Protein AF-0000000076086082 (afdb_homodimer)

Foldseek 3Di:
DWWKAALWRQKIFAAPDDWDPDWAAPPDPPPDPPDALVPFTKTKTATDPVGMHGLQVVQWDWDDDVQWIWIAGNFVGHRAWIDGPPDRMIIGRPNIDGDPVSVVVSCVPPQQDPLSRTRGDDPPPPPPPPDDPDPVVVVVVVVSVVVSVVSVVVVVVVVVVVVVVVVVVVVVVVVVVVVVVVVVVVVVVVD/DWWKAALWRQKIFAAPDDWDPDWAAPPDPPPDCPDALVPFTKTKTATDPVGMHGLQVVQWDWDDDPQWIWIAGNFVGHRAWIDGPPDRIIIGRPNIDGDPVSVVCSCVPPQQDPLSRTRGDDPPPPPPPPDDPDPVVVVVVVVSVVVSVVSVVVVVVVVVVVVVVVVVVVVVVVVVVVVVVVVVVVVVVVD

Radius of gyration: 38.85 Å; Cα contacts (8 Å, |Δi|>4): 562; chains: 2; bounding box: 37×113×72 Å

Sequence (382 aa):
MVVITCNCLNVKLSSKQNPNTAVFEFLTDSGSENTPFYPNKVLLVEVIDPGITIEQDYLVHRQPIGEWLVHSCLNCGLDVYATKPRSSRLLINQKVQYDPAVIDRLHHHPNYSDVFELVLPEKDTPFQTIPDRSSGQFESLQGEINMVQEQLTNYLIQEETEMENRIKHYEEEQRILFQQLQEKVRKDKKKMVVITCNCLNVKLSSKQNPNTAVFEFLTDSGSENTPFYPNKVLLVEVIDPGITIEQDYLVHRQPIGEWLVHSCLNCGLDVYATKPRSSRLLINQKVQYDPAVIDRLHHHPNYSDVFELVLPEKDTPFQTIPDRSSGQFESLQGEINMVQEQLTNYLIQEETEMENRIKHYEEEQRILFQQLQEKVRKDKKK

Solvent-accessible surface area (backbone atoms only — not comparable to full-atom values): 21333 Å² total; per-residue (Å²): 118,33,56,35,23,40,90,28,49,36,44,34,33,27,16,72,54,75,72,47,85,61,72,39,72,67,74,65,79,69,84,45,89,82,39,81,39,56,92,49,39,25,21,53,36,55,51,37,89,80,36,70,48,62,59,52,62,90,42,48,47,76,45,79,54,90,76,30,43,34,38,25,36,64,72,71,64,44,45,41,38,30,39,36,86,99,47,67,53,29,38,29,30,65,79,47,43,57,51,66,69,59,54,52,49,49,70,65,34,90,51,39,34,82,90,59,49,27,43,54,70,71,80,81,58,66,79,67,79,73,72,82,81,48,78,76,52,50,60,56,46,52,51,51,52,50,50,51,50,49,51,54,51,51,49,51,53,50,51,50,51,52,51,53,48,52,46,52,52,50,44,50,51,51,49,52,54,50,50,52,48,53,51,49,52,56,53,55,73,73,106,118,34,57,35,23,41,91,27,49,36,44,35,33,30,16,72,54,75,71,47,84,60,70,39,74,67,76,59,83,68,85,45,88,82,39,82,39,57,90,49,37,25,21,52,38,54,53,37,89,86,28,70,46,62,57,50,62,90,40,48,47,75,45,77,53,92,76,30,41,32,38,25,35,64,72,71,65,45,45,40,38,30,42,35,86,100,48,67,53,29,39,29,30,67,81,48,44,58,51,66,69,59,54,50,47,49,71,64,34,92,50,38,34,82,88,60,50,27,43,54,70,72,80,82,56,69,78,67,80,72,73,81,80,49,78,77,52,48,59,56,45,52,52,51,51,51,50,52,52,51,50,53,52,52,49,51,52,50,51,49,52,51,49,51,48,53,46,50,51,50,46,52,52,52,50,52,53,51,50,52,49,53,52,49,53,57,55,56,72,74,103

Secondary structure (DSSP, 8-state):
-EEEE-TTSSEEEEESSPPPS-EE----SS--TTSTTTTS-EEEEEEEEEEEEES-GGGEEEEEETTEEEEEETTT--EEEEE-TT-SEEEEETT-B--HHHHHHHHT-TTEETTTTEEPPPTTS---------HHHHHHHHHHHHHHHHHHHHHHHHHHHHHHHHHHHHHHHHHHHHHHHHHHHHHHHH-/-EEEE-TTSSEEEEESSPPPS-EE----SS--TTSTTTTS-EEEEEEEEEEEEES-GGGEEEEEETTEEEEEETTT--EEEEE-TT-SEEEEETT-B--HHHHHHHHT-TTEETTTTEEPPPTTS---------HHHHHHHHHHHHHHHHHHHHHHHHHHHHHHHHHHHHHHHHHHHHHHHHHHHHHHHH-

pLDDT: mean 86.4, std 15.47, range [38.84, 98.81]

InterPro domains:
  IPR026682 Proline-rich AKT1 substrate 1 protein [PTHR21844] (26-190)

Structure (mmCIF, N/CA/C/O backbone):
data_AF-0000000076086082-model_v1
#
loop_
_entity.id
_entity.type
_entity.pdbx_description
1 polymer 'Uncharacterized protein'
#
loop_
_atom_site.group_PDB
_atom_site.id
_atom_site.type_symbol
_atom_site.label_atom_id
_atom_site.label_alt_id
_atom_site.label_comp_id
_atom_site.label_asym_id
_atom_site.label_entity_id
_atom_site.label_seq_id
_atom_site.pdbx_PDB_ins_code
_atom_site.Cartn_x
_atom_site.Cartn_y
_atom_site.Cartn_z
_atom_site.occupancy
_atom_site.B_iso_or_equiv
_atom_site.auth_seq_id
_atom_site.auth_comp_id
_atom_site.auth_asym_id
_atom_site.auth_atom_id
_atom_site.pdbx_PDB_model_num
ATOM 1 N N . MET A 1 1 ? 5.094 -15.57 -30.016 1 82.94 1 MET A N 1
ATOM 2 C CA . MET A 1 1 ? 5.168 -16.844 -29.312 1 82.94 1 MET A CA 1
ATOM 3 C C . MET A 1 1 ? 3.822 -17.203 -28.688 1 82.94 1 MET A C 1
ATOM 5 O O . MET A 1 1 ? 3.143 -16.344 -28.125 1 82.94 1 MET A O 1
ATOM 9 N N . VAL A 1 2 ? 3.416 -18.406 -29.141 1 91.69 2 VAL A N 1
ATOM 10 C CA . VAL A 1 2 ? 2.117 -18.859 -28.656 1 91.69 2 VAL A CA 1
ATOM 11 C C . VAL A 1 2 ? 2.311 -19.984 -27.656 1 91.69 2 VAL A C 1
ATOM 13 O O . VAL A 1 2 ? 3.137 -20.875 -27.859 1 91.69 2 VAL A O 1
ATOM 16 N N . VAL A 1 3 ? 1.567 -19.875 -26.594 1 94.19 3 VAL A N 1
ATOM 17 C CA . VAL A 1 3 ? 1.607 -20.938 -25.594 1 94.19 3 VAL A CA 1
ATOM 18 C C . VAL A 1 3 ? 0.402 -21.859 -25.766 1 94.19 3 VAL A C 1
ATOM 20 O O . VAL A 1 3 ? -0.733 -21.391 -25.875 1 94.19 3 VAL A O 1
ATOM 23 N N . ILE A 1 4 ? 0.686 -23.125 -25.766 1 95.56 4 ILE A N 1
ATOM 24 C CA . ILE A 1 4 ? -0.335 -24.172 -25.844 1 95.56 4 ILE A CA 1
ATOM 25 C C . ILE A 1 4 ? -0.32 -25.016 -24.578 1 95.56 4 ILE A C 1
ATOM 27 O O . ILE A 1 4 ? 0.743 -25.438 -24.109 1 95.56 4 ILE A O 1
ATOM 31 N N . THR A 1 5 ? -1.485 -25.219 -24.062 1 97.69 5 THR A N 1
ATOM 32 C CA . THR A 1 5 ? -1.479 -25.938 -22.781 1 97.69 5 THR A CA 1
ATOM 33 C C . THR A 1 5 ? -2.637 -26.922 -22.719 1 97.69 5 THR A C 1
ATOM 35 O O . THR A 1 5 ? -3.615 -26.797 -23.453 1 97.69 5 THR A O 1
ATOM 38 N N . CYS A 1 6 ? -2.434 -27.938 -21.844 1 97.69 6 CYS A N 1
ATOM 39 C CA . CYS A 1 6 ? -3.566 -28.812 -21.547 1 97.69 6 CYS A CA 1
ATOM 40 C C . CYS A 1 6 ? -4.625 -28.062 -20.734 1 97.69 6 CYS A C 1
ATOM 42 O O . CYS A 1 6 ? -4.5 -26.875 -20.484 1 97.69 6 CYS A O 1
ATOM 44 N N . ASN A 1 7 ? -5.656 -28.703 -20.297 1 97.12 7 ASN A N 1
ATOM 45 C CA . ASN A 1 7 ? -6.82 -28.047 -19.719 1 97.12 7 ASN A CA 1
ATOM 46 C C . ASN A 1 7 ? -6.57 -27.656 -18.266 1 97.12 7 ASN A C 1
ATOM 48 O O . ASN A 1 7 ? -7.414 -27.016 -17.641 1 97.12 7 ASN A O 1
ATOM 52 N N . CYS A 1 8 ? -5.406 -27.984 -17.703 1 97.75 8 CYS A N 1
ATOM 53 C CA . CYS A 1 8 ? -5.156 -27.703 -16.297 1 97.75 8 CYS A CA 1
ATOM 54 C C . CYS A 1 8 ? -3.838 -26.969 -16.109 1 97.75 8 CYS A C 1
ATOM 56 O O . CYS A 1 8 ? -3.393 -26.75 -14.984 1 97.75 8 CYS A O 1
ATOM 58 N N . LEU A 1 9 ? -3.145 -26.703 -17.188 1 98.19 9 LEU A N 1
ATOM 59 C CA . LEU A 1 9 ? -1.916 -25.922 -17.203 1 98.19 9 LEU A CA 1
ATOM 60 C C . LEU A 1 9 ? -0.719 -26.781 -16.797 1 98.19 9 LEU A C 1
ATOM 62 O O . LEU A 1 9 ? 0.371 -26.25 -16.562 1 98.19 9 LEU A O 1
ATOM 66 N N . ASN A 1 10 ? -0.83 -28.094 -16.672 1 97.69 10 ASN A N 1
ATOM 67 C CA . ASN A 1 10 ? 0.286 -28.969 -16.312 1 97.69 10 ASN A CA 1
ATOM 68 C C . ASN A 1 10 ? 1.313 -29.062 -17.438 1 97.69 10 ASN A C 1
ATOM 70 O O . ASN A 1 10 ? 2.518 -28.969 -17.188 1 97.69 10 ASN A O 1
ATOM 74 N N . VAL A 1 11 ? 0.845 -29.266 -18.625 1 97.75 11 VAL A N 1
ATOM 75 C CA . VAL A 1 11 ? 1.707 -29.406 -19.781 1 97.75 11 VAL A CA 1
ATOM 76 C C . VAL A 1 11 ? 1.572 -28.172 -20.688 1 97.75 11 VAL A C 1
ATOM 78 O O . VAL A 1 11 ? 0.47 -27.844 -21.125 1 97.75 11 VAL A O 1
ATOM 81 N N . LYS A 1 12 ? 2.656 -27.531 -21.016 1 96.94 12 LYS A N 1
ATOM 82 C CA . LYS A 1 12 ? 2.678 -26.312 -21.844 1 96.94 12 LYS A CA 1
ATOM 83 C C . LYS A 1 12 ? 3.684 -26.453 -22.984 1 96.94 12 LYS A C 1
ATOM 85 O O . LYS A 1 12 ? 4.789 -26.953 -22.781 1 96.94 12 LYS A O 1
ATOM 90 N N . LEU A 1 13 ? 3.311 -26.031 -24.094 1 94.94 13 LEU A N 1
ATOM 91 C CA . LEU A 1 13 ? 4.176 -26.016 -25.266 1 94.94 13 LEU A CA 1
ATOM 92 C C . LEU A 1 13 ? 4.316 -24.594 -25.812 1 94.94 13 LEU A C 1
ATOM 94 O O . LEU A 1 13 ? 3.352 -23.828 -25.812 1 94.94 13 LEU A O 1
ATOM 98 N N . SER A 1 14 ? 5.434 -24.328 -26.266 1 93.38 14 SER A N 1
ATOM 99 C CA . SER A 1 14 ? 5.691 -23.031 -26.891 1 93.38 14 SER A CA 1
ATOM 100 C C . SER A 1 14 ? 5.844 -23.188 -28.406 1 93.38 14 SER A C 1
ATOM 102 O O . SER A 1 14 ? 6.648 -23.984 -28.875 1 93.38 14 SER A O 1
ATOM 104 N N . SER A 1 15 ? 5.047 -22.422 -29.094 1 91.06 15 SER A N 1
ATOM 105 C CA . SER A 1 15 ? 5.074 -22.484 -30.562 1 91.06 15 SER A CA 1
ATOM 106 C C . SER A 1 15 ? 5.195 -21.094 -31.156 1 91.06 15 SER A C 1
ATOM 108 O O . SER A 1 15 ? 4.773 -20.109 -30.547 1 91.06 15 SER A O 1
ATOM 110 N N . LYS A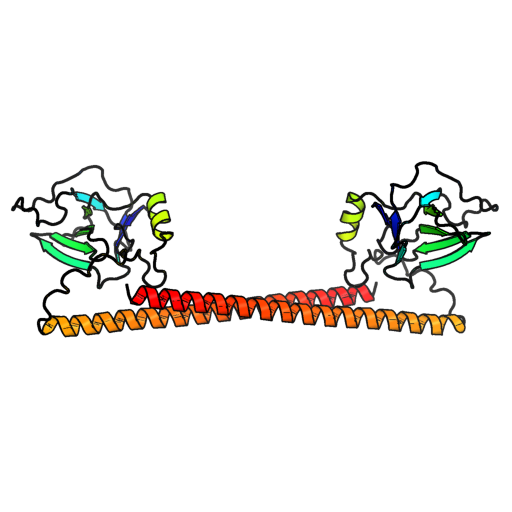 1 16 ? 5.801 -21.094 -32.375 1 84.94 16 LYS A N 1
ATOM 111 C CA . LYS A 1 16 ? 5.945 -19.812 -33.062 1 84.94 16 LYS A CA 1
ATOM 112 C C . LYS A 1 16 ? 4.598 -19.297 -33.531 1 84.94 16 LYS A C 1
ATOM 114 O O . LYS A 1 16 ? 4.363 -18.094 -33.594 1 84.94 16 LYS A O 1
ATOM 119 N N . GLN A 1 17 ? 3.754 -20.297 -33.875 1 84.88 17 GLN A N 1
ATOM 120 C CA . GLN A 1 17 ? 2.457 -19.922 -34.438 1 84.88 17 GLN A CA 1
ATOM 121 C C . GLN A 1 17 ? 1.334 -20.75 -33.812 1 84.88 17 GLN A C 1
ATOM 123 O O . GLN A 1 17 ? 1.59 -21.766 -33.156 1 84.88 17 GLN A O 1
ATOM 128 N N . ASN A 1 18 ? 0.127 -20.203 -34.031 1 85.31 18 ASN A N 1
ATOM 129 C CA . ASN A 1 18 ? -1.042 -20.969 -33.625 1 85.31 18 ASN A CA 1
ATOM 130 C C . ASN A 1 18 ? -1.1 -22.328 -34.344 1 85.31 18 ASN A C 1
ATOM 132 O O . ASN A 1 18 ? -0.589 -22.469 -35.438 1 85.31 18 ASN A O 1
ATOM 136 N N . PRO A 1 19 ? -1.624 -23.312 -33.531 1 81.44 19 PRO A N 1
ATOM 137 C CA . PRO A 1 19 ? -1.756 -24.625 -34.188 1 81.44 19 PRO A CA 1
ATOM 138 C C . PRO A 1 19 ? -2.471 -24.531 -35.531 1 81.44 19 PRO A C 1
ATOM 140 O O . PRO A 1 19 ? -3.365 -23.703 -35.719 1 81.44 19 PRO A O 1
ATOM 143 N N . ASN A 1 20 ? -1.833 -25.391 -36.406 1 72.5 20 ASN A N 1
ATOM 144 C CA . ASN A 1 20 ? -2.395 -25.438 -37.75 1 72.5 20 ASN A CA 1
ATOM 145 C C . ASN A 1 20 ? -3.826 -25.969 -37.75 1 72.5 20 ASN A C 1
ATOM 147 O O . ASN A 1 20 ? -4.207 -26.719 -36.844 1 72.5 20 ASN A O 1
ATOM 151 N N . THR A 1 21 ? -4.582 -25.453 -38.656 1 70.44 21 THR A N 1
ATOM 152 C CA . THR A 1 21 ? -5.977 -25.875 -38.781 1 70.44 21 THR A CA 1
ATOM 153 C C . THR A 1 21 ? -6.078 -27.234 -39.438 1 70.44 21 THR A C 1
ATOM 155 O O . THR A 1 21 ? -7.148 -27.844 -39.469 1 70.44 21 THR A O 1
ATOM 158 N N . ALA A 1 22 ? -4.891 -27.734 -39.906 1 72.75 22 ALA A N 1
ATOM 159 C CA . ALA A 1 22 ? -4.988 -29.047 -40.562 1 72.75 22 ALA A CA 1
ATOM 160 C C . ALA A 1 22 ? -5.121 -30.156 -39.531 1 72.75 22 ALA A C 1
ATOM 162 O O . ALA A 1 22 ? -4.211 -30.391 -38.75 1 72.75 22 ALA A O 1
ATOM 163 N N . VAL A 1 23 ? -6.336 -30.766 -39.5 1 74.25 23 VAL A N 1
ATOM 164 C CA . VAL A 1 23 ? -6.688 -31.797 -38.531 1 74.25 23 VAL A CA 1
ATOM 165 C C . VAL A 1 23 ? -6.43 -33.188 -39.125 1 74.25 23 VAL A C 1
ATOM 167 O O . VAL A 1 23 ? -6.758 -33.438 -40.281 1 74.25 23 VAL A O 1
ATOM 170 N N . PHE A 1 24 ? -5.633 -34 -38.375 1 79 24 PHE A N 1
ATOM 171 C CA . PHE A 1 24 ? -5.371 -35.344 -38.812 1 79 24 PHE A CA 1
ATOM 172 C C . PHE A 1 24 ? -5.848 -36.344 -37.781 1 79 24 PHE A C 1
ATOM 174 O O . PHE A 1 24 ? -5.996 -36.031 -36.594 1 79 24 PHE A O 1
ATOM 181 N N . GLU A 1 25 ? -6.301 -37.5 -38.312 1 76.81 25 GLU A N 1
ATOM 182 C CA . GLU A 1 25 ? -6.617 -38.594 -37.375 1 76.81 25 GLU A CA 1
ATOM 183 C C . GLU A 1 25 ? -5.352 -39.312 -36.938 1 76.81 25 GLU A C 1
ATOM 185 O O . GLU A 1 25 ? -4.449 -39.562 -37.719 1 76.81 25 GLU A O 1
ATOM 190 N N . PHE A 1 26 ? -5.207 -39.312 -35.719 1 78.25 26 PHE A N 1
ATOM 191 C CA . PHE A 1 26 ? -4.07 -40.062 -35.188 1 78.25 26 PHE A CA 1
ATOM 192 C C . PHE A 1 26 ? -4.176 -41.531 -35.5 1 78.25 26 PHE A C 1
ATOM 194 O O . PHE A 1 26 ? -5.246 -42.125 -35.375 1 78.25 26 PHE A O 1
ATOM 201 N N . LEU A 1 27 ? -3.713 -42.031 -36.656 1 63.09 27 LEU A N 1
ATOM 202 C CA . LEU A 1 27 ? -3.863 -43.25 -37.406 1 63.09 27 LEU A CA 1
ATOM 203 C C . LEU A 1 27 ? -3.723 -44.469 -36.5 1 63.09 27 LEU A C 1
ATOM 205 O O . LEU A 1 27 ? -3.191 -45.5 -36.906 1 63.09 27 LEU A O 1
ATOM 209 N N . THR A 1 28 ? -4.02 -44.5 -35.188 1 58.03 28 THR A N 1
ATOM 210 C CA . THR A 1 28 ? -3.719 -45.875 -34.781 1 58.03 28 THR A CA 1
ATOM 211 C C . THR A 1 28 ? -4.742 -46.844 -35.375 1 58.03 28 THR A C 1
ATOM 213 O O . THR A 1 28 ? -5.871 -46.438 -35.688 1 58.03 28 THR A O 1
ATOM 216 N N . ASP A 1 29 ? -4.254 -47.781 -36.062 1 51.84 29 ASP A N 1
ATOM 217 C CA . ASP A 1 29 ? -5.027 -48.844 -36.688 1 51.84 29 ASP A CA 1
ATOM 218 C C . ASP A 1 29 ? -6.348 -49.062 -35.969 1 51.84 29 ASP A C 1
ATOM 220 O O . ASP A 1 29 ? -7.316 -49.531 -36.562 1 51.84 29 ASP A O 1
ATOM 224 N N . SER A 1 30 ? -6.281 -49.5 -34.656 1 49.69 30 SER A N 1
ATOM 225 C CA . SER A 1 30 ? -7.422 -50.219 -34.125 1 49.69 30 SER A CA 1
ATOM 226 C C . SER A 1 30 ? -8.547 -49.281 -33.719 1 49.69 30 SER A C 1
ATOM 228 O O . SER A 1 30 ? -8.383 -48.469 -32.781 1 49.69 30 SER A O 1
ATOM 230 N N . GLY A 1 31 ? -9.016 -48.438 -34.562 1 52.28 31 GLY A N 1
ATOM 231 C CA . GLY A 1 31 ? -10.289 -47.781 -34.375 1 52.28 31 GLY A CA 1
ATOM 232 C C . GLY A 1 31 ? -10.852 -47.938 -32.969 1 52.28 31 GLY A C 1
ATOM 233 O O . GLY A 1 31 ? -12.062 -47.812 -32.75 1 52.28 31 GLY A O 1
ATOM 234 N N . SER A 1 32 ? -10.023 -48.344 -32.031 1 58.97 32 SER A N 1
ATOM 235 C CA . SER A 1 32 ? -10.609 -48.719 -30.734 1 58.97 32 SER A CA 1
ATOM 236 C C . SER A 1 32 ? -10.711 -47.531 -29.797 1 58.97 32 SER A C 1
ATOM 238 O O . SER A 1 32 ? -9.867 -46.625 -29.844 1 58.97 32 SER A O 1
ATOM 240 N N . GLU A 1 33 ? -11.828 -47.281 -29.25 1 63.31 33 GLU A N 1
ATOM 241 C CA . GLU A 1 33 ? -12.195 -46.312 -28.234 1 63.31 33 GLU A CA 1
ATOM 242 C C . GLU A 1 33 ? -11.078 -46.125 -27.219 1 63.31 33 GLU A C 1
ATOM 244 O O . GLU A 1 33 ? -10.984 -45.062 -26.578 1 63.31 33 GLU A O 1
ATOM 249 N N . ASN A 1 34 ? -10.055 -46.938 -27.281 1 67.5 34 ASN A N 1
ATOM 250 C CA . ASN A 1 34 ? -9 -46.875 -26.281 1 67.5 34 ASN A CA 1
ATOM 251 C C . ASN A 1 34 ? -7.715 -46.281 -26.859 1 67.5 34 ASN A C 1
ATOM 253 O O . ASN A 1 34 ? -6.668 -46.312 -26.203 1 67.5 34 ASN A O 1
ATOM 257 N N . THR A 1 35 ? -7.809 -45.656 -27.953 1 77.62 35 THR A N 1
ATOM 258 C CA . THR A 1 35 ? -6.641 -45.094 -28.625 1 77.62 35 THR A CA 1
ATOM 259 C C . THR A 1 35 ? -6.406 -43.656 -28.172 1 77.62 35 THR A C 1
ATOM 261 O O . THR A 1 35 ? -7.355 -42.906 -28 1 77.62 35 THR A O 1
ATOM 264 N N . PRO A 1 36 ? -5.199 -43.344 -28.016 1 85.75 36 PRO A N 1
ATOM 265 C CA . PRO A 1 36 ? -4.91 -41.969 -27.641 1 85.75 36 PRO A CA 1
ATOM 266 C C . PRO A 1 36 ? -5.453 -40.938 -28.641 1 85.75 36 PRO A C 1
ATOM 268 O O . PRO A 1 36 ? -5.504 -41.219 -29.844 1 85.75 36 PRO A O 1
ATOM 271 N N . PHE A 1 37 ? -5.891 -39.75 -28.156 1 88.69 37 PHE A N 1
ATOM 272 C CA . PHE A 1 37 ? -6.422 -38.625 -28.906 1 88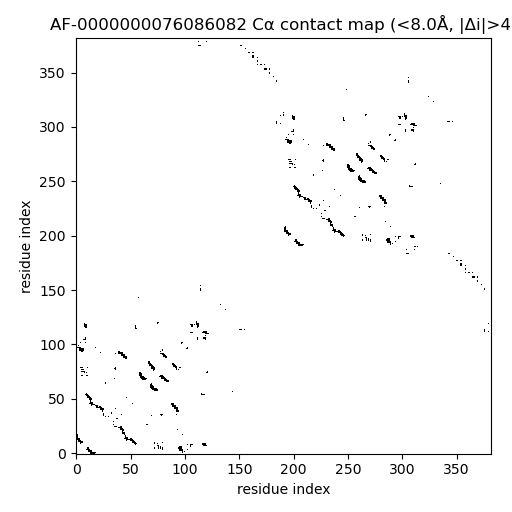.69 37 PHE A CA 1
ATOM 273 C C . PHE A 1 37 ? -7.836 -38.906 -29.391 1 88.69 37 PHE A C 1
ATOM 275 O O . PHE A 1 37 ? -8.508 -38 -29.922 1 88.69 37 PHE A O 1
ATOM 282 N N . TYR A 1 38 ? -8.188 -40.219 -29.219 1 82.5 38 TYR A N 1
ATOM 283 C CA . TYR A 1 38 ? -9.547 -40.562 -29.625 1 82.5 38 TYR A CA 1
ATOM 284 C C . TYR A 1 38 ? -10.57 -39.906 -28.703 1 82.5 38 TYR A C 1
ATOM 286 O O . TYR A 1 38 ? -10.391 -39.875 -27.484 1 82.5 38 TYR A O 1
ATOM 294 N N . PRO A 1 39 ? -11.547 -39.469 -29.125 1 78.94 39 PRO A N 1
ATOM 295 C CA . PRO A 1 39 ? -12.008 -39.312 -30.516 1 78.94 39 PRO A CA 1
ATOM 296 C C . PRO A 1 39 ? -11.5 -38.031 -31.156 1 78.94 39 PRO A C 1
ATOM 298 O O . PRO A 1 39 ? -11.922 -37.688 -32.281 1 78.94 39 PRO A O 1
ATOM 301 N N . ASN A 1 40 ? -10.688 -37.406 -30.438 1 76.81 40 ASN A N 1
ATOM 302 C CA . ASN A 1 40 ? -10.211 -36.125 -30.953 1 76.81 40 ASN A CA 1
ATOM 303 C C . ASN A 1 40 ? -9.219 -36.312 -32.094 1 76.81 40 ASN A C 1
ATOM 305 O O . ASN A 1 40 ? -8.773 -37.438 -32.375 1 76.81 40 ASN A O 1
ATOM 309 N N . LYS A 1 41 ? -9.102 -35.156 -32.719 1 83.31 41 LYS A N 1
ATOM 310 C CA . LYS A 1 41 ? -8.125 -35.125 -33.812 1 83.31 41 LYS A CA 1
ATOM 311 C C . LYS A 1 41 ? -6.82 -34.469 -33.375 1 83.31 41 LYS A C 1
ATOM 313 O O . LYS A 1 41 ? -6.703 -34.031 -32.219 1 83.31 41 LYS A O 1
ATOM 318 N N . VAL A 1 42 ? -5.879 -34.656 -34.219 1 90.75 42 VAL A N 1
ATOM 319 C CA . VAL A 1 42 ? -4.57 -34.125 -33.875 1 90.75 42 VAL A CA 1
ATOM 320 C C . VAL A 1 42 ? -4.18 -33.031 -34.875 1 90.75 42 VAL A C 1
ATOM 322 O O . VAL A 1 42 ? -4.668 -33.031 -36 1 90.75 42 VAL A O 1
ATOM 325 N N . LEU A 1 43 ? -3.436 -32.156 -34.375 1 90.19 43 LEU A N 1
ATOM 326 C CA . LEU A 1 43 ? -2.863 -31.078 -35.156 1 90.19 43 LEU A CA 1
ATOM 327 C C . LEU A 1 43 ? -1.339 -31.109 -35.125 1 90.19 43 LEU A C 1
ATOM 329 O O . LEU A 1 43 ? -0.753 -31.641 -34.188 1 90.19 43 LEU A O 1
ATOM 333 N N . LEU A 1 44 ? -0.802 -30.625 -36.219 1 87.44 44 LEU A N 1
ATOM 334 C CA . LEU A 1 44 ? 0.653 -30.547 -36.25 1 87.44 44 LEU A CA 1
ATOM 335 C C . LEU A 1 44 ? 1.143 -29.188 -35.781 1 87.44 44 LEU A C 1
ATOM 337 O O . LEU A 1 44 ? 0.604 -28.156 -36.188 1 87.44 44 LEU A O 1
ATOM 341 N N . VAL A 1 45 ? 2.129 -29.234 -34.906 1 89.12 45 VAL A N 1
ATOM 342 C CA . VAL A 1 45 ? 2.662 -27.969 -34.406 1 89.12 45 VAL A CA 1
ATOM 343 C C . VAL A 1 45 ? 4.184 -28.047 -34.312 1 89.12 45 VAL A C 1
ATOM 345 O O . VAL A 1 45 ? 4.742 -29.109 -34.031 1 89.12 45 VAL A O 1
ATOM 348 N N . GLU A 1 46 ? 4.773 -26.922 -34.625 1 87 46 GLU A N 1
ATOM 349 C CA . GLU A 1 46 ? 6.215 -26.812 -34.438 1 87 46 GLU A CA 1
ATOM 350 C C . GLU A 1 46 ? 6.547 -26.094 -33.156 1 87 46 GLU A C 1
ATOM 352 O O . GLU A 1 46 ? 6.043 -24.984 -32.906 1 87 46 GLU A O 1
ATOM 357 N N . VAL A 1 47 ? 7.406 -26.781 -32.312 1 86.06 47 VAL A N 1
ATOM 358 C CA . VAL A 1 47 ? 7.715 -26.203 -31.016 1 86.06 47 VAL A CA 1
ATOM 359 C C . VAL A 1 47 ? 9.039 -25.438 -31.094 1 86.06 47 VAL A C 1
ATOM 361 O O . VAL A 1 47 ? 9.898 -25.766 -31.906 1 86.06 47 VAL A O 1
ATOM 364 N N . ILE A 1 48 ? 9.094 -24.391 -30.375 1 82.25 48 ILE A N 1
ATOM 365 C CA . ILE A 1 48 ? 10.312 -23.609 -30.281 1 82.25 48 ILE A CA 1
ATOM 366 C C . ILE A 1 48 ? 10.859 -23.672 -28.859 1 82.25 48 ILE A C 1
ATOM 368 O O . ILE A 1 48 ? 10.125 -23.984 -27.906 1 82.25 48 ILE A O 1
ATOM 372 N N . ASP A 1 49 ? 12.164 -23.438 -28.547 1 72.75 49 ASP A N 1
ATOM 373 C CA . ASP A 1 49 ? 12.789 -23.406 -27.234 1 72.75 49 ASP A CA 1
ATOM 374 C C . ASP A 1 49 ? 12.164 -22.312 -26.359 1 72.75 49 ASP A C 1
ATOM 376 O O . ASP A 1 49 ? 11.977 -21.188 -26.812 1 72.75 49 ASP A O 1
ATOM 380 N N . PRO A 1 50 ? 11.977 -22.578 -24.984 1 65.44 50 PRO A N 1
ATOM 381 C CA . PRO A 1 50 ? 11.953 -23.922 -24.375 1 65.44 50 PRO A CA 1
ATOM 382 C C . PRO A 1 50 ? 10.727 -24.734 -24.797 1 65.44 50 PRO A C 1
ATOM 384 O O . PRO A 1 50 ? 9.609 -24.203 -24.828 1 65.44 50 PRO A O 1
ATOM 387 N N . GLY A 1 51 ? 10.719 -25.688 -25.516 1 85.44 51 GLY A N 1
ATOM 388 C CA . GLY A 1 51 ? 9.766 -26.469 -26.281 1 85.44 51 GLY A CA 1
ATOM 389 C C . GLY A 1 51 ? 8.594 -26.953 -25.453 1 85.44 51 GLY A C 1
ATOM 390 O O . GLY A 1 51 ? 7.441 -26.641 -25.781 1 85.44 51 GLY A O 1
ATOM 391 N N . ILE A 1 52 ? 8.812 -27.594 -24.391 1 92.94 52 ILE A N 1
ATOM 392 C CA . ILE A 1 52 ? 7.777 -28.25 -23.594 1 92.94 52 ILE A CA 1
ATOM 393 C C . ILE A 1 52 ? 8.055 -28.016 -22.109 1 92.94 52 ILE A C 1
ATOM 395 O O . ILE A 1 52 ? 9.172 -28.234 -21.641 1 92.94 52 ILE A O 1
ATOM 399 N N . THR A 1 53 ? 7.117 -27.406 -21.391 1 95.5 53 THR A N 1
ATOM 400 C CA . THR A 1 53 ? 7.199 -27.25 -19.953 1 95.5 53 THR A CA 1
ATOM 401 C C . THR A 1 53 ? 6.133 -28.078 -19.25 1 95.5 53 THR A C 1
ATOM 403 O O . THR A 1 53 ? 4.949 -28 -19.594 1 95.5 53 THR A O 1
ATOM 406 N N . ILE A 1 54 ? 6.609 -28.906 -18.312 1 96.44 54 ILE A N 1
ATOM 407 C CA . ILE A 1 54 ? 5.711 -29.719 -17.5 1 96.44 54 ILE A CA 1
ATOM 408 C C . ILE A 1 54 ? 5.789 -29.297 -16.047 1 96.44 54 ILE A C 1
ATOM 410 O O . ILE A 1 54 ? 6.852 -29.391 -15.422 1 96.44 54 ILE A O 1
ATOM 414 N N . GLU A 1 55 ? 4.699 -28.844 -15.445 1 96.31 55 GLU A N 1
ATOM 415 C CA . GLU A 1 55 ? 4.691 -28.359 -14.07 1 96.31 55 GLU A CA 1
ATOM 416 C C . GLU A 1 55 ? 4.844 -29.516 -13.078 1 96.31 55 GLU A C 1
ATOM 418 O O . GLU A 1 55 ? 5.645 -29.438 -12.148 1 96.31 55 GLU A O 1
ATOM 423 N N . GLN A 1 56 ? 4.09 -30.594 -13.273 1 94.19 56 GLN A N 1
ATOM 424 C CA . GLN A 1 56 ? 4.16 -31.797 -12.461 1 94.19 56 GLN A CA 1
ATOM 425 C C . GLN A 1 56 ? 4.387 -33.031 -13.336 1 94.19 56 GLN A C 1
ATOM 427 O O . GLN A 1 56 ? 3.428 -33.656 -13.789 1 94.19 56 GLN A O 1
ATOM 432 N N . ASP A 1 57 ? 5.586 -33.438 -13.406 1 93.5 57 ASP A N 1
ATOM 433 C CA . ASP A 1 57 ? 5.984 -34.469 -14.344 1 93.5 57 ASP A CA 1
ATOM 434 C C . ASP A 1 57 ? 5.398 -35.844 -13.938 1 93.5 57 ASP A C 1
ATOM 436 O O . ASP A 1 57 ? 5.098 -36.656 -14.797 1 93.5 57 ASP A O 1
ATOM 440 N N . TYR A 1 58 ? 5.258 -36.031 -12.68 1 90.38 58 TYR A N 1
ATOM 441 C CA . TYR A 1 58 ? 4.746 -37.312 -12.211 1 90.38 58 TYR A CA 1
ATOM 442 C C . TYR A 1 58 ? 3.281 -37.469 -12.594 1 90.38 58 TYR A C 1
ATOM 444 O O . TYR A 1 58 ? 2.738 -38.594 -12.508 1 90.38 58 TYR A O 1
ATOM 452 N N . LEU A 1 59 ? 2.637 -36.406 -13.109 1 93 59 LEU A N 1
ATOM 453 C CA . LEU A 1 59 ? 1.253 -36.5 -13.57 1 93 59 LEU A CA 1
ATOM 454 C C . LEU A 1 59 ? 1.19 -36.625 -15.086 1 93 59 LEU A C 1
ATOM 456 O O . LEU A 1 59 ? 0.162 -36.312 -15.695 1 93 59 LEU A O 1
ATOM 460 N N . VAL A 1 60 ? 2.242 -37 -15.672 1 95.5 60 VAL A N 1
ATOM 461 C CA . VAL A 1 60 ? 2.266 -37.219 -17.125 1 95.5 60 VAL A CA 1
ATOM 462 C C . VAL A 1 60 ? 2.525 -38.688 -17.438 1 95.5 60 VAL A C 1
ATOM 464 O O . VAL A 1 60 ? 3.49 -39.25 -16.938 1 95.5 60 VAL A O 1
ATOM 467 N N . HIS A 1 61 ? 1.638 -39.281 -18.125 1 94.88 61 HIS A N 1
ATOM 468 C CA . HIS A 1 61 ? 1.811 -40.656 -18.609 1 94.88 61 HIS A CA 1
ATOM 469 C C . HIS A 1 61 ? 2.383 -40.688 -20.016 1 94.88 61 HIS A C 1
ATOM 471 O O . HIS A 1 61 ? 1.875 -39.969 -20.906 1 94.88 61 HIS A O 1
ATOM 477 N N . ARG A 1 62 ? 3.414 -41.344 -20.156 1 95 62 ARG A N 1
ATOM 478 C CA . ARG A 1 62 ? 4.078 -41.469 -21.453 1 95 62 ARG A CA 1
ATOM 479 C C . ARG A 1 62 ? 3.91 -42.875 -22.016 1 95 62 ARG A C 1
ATOM 481 O O . ARG A 1 62 ? 4.301 -43.844 -21.375 1 95 62 ARG A O 1
ATOM 488 N N . GLN A 1 63 ? 3.307 -42.969 -23.156 1 92.25 63 GLN A N 1
ATOM 489 C CA . GLN A 1 63 ? 3.01 -44.25 -23.75 1 92.25 63 GLN A CA 1
ATOM 490 C C . GLN A 1 63 ? 3.461 -44.312 -25.219 1 92.25 63 GLN A C 1
ATOM 492 O O . GLN A 1 63 ? 3.068 -43.469 -26.016 1 92.25 63 GLN A O 1
ATOM 497 N N . PRO A 1 64 ? 4.219 -45.281 -25.578 1 91.81 64 PRO A N 1
ATOM 498 C CA . PRO A 1 64 ? 4.574 -45.438 -26.984 1 91.81 64 PRO A CA 1
ATOM 499 C C . PRO A 1 64 ? 3.449 -46.062 -27.812 1 91.81 64 PRO A C 1
ATOM 501 O O . PRO A 1 64 ? 2.838 -47.031 -27.375 1 91.81 64 PRO A O 1
ATOM 504 N N . ILE A 1 65 ? 3.107 -45.438 -28.812 1 87.81 65 ILE A N 1
ATOM 505 C CA . ILE A 1 65 ? 2.129 -45.938 -29.781 1 87.81 65 ILE A CA 1
ATOM 506 C C . ILE A 1 65 ? 2.703 -45.844 -31.188 1 87.81 65 ILE A C 1
ATOM 508 O O . ILE A 1 65 ? 2.779 -44.75 -31.766 1 87.81 65 ILE A O 1
ATOM 512 N N . GLY A 1 66 ? 3.059 -47.062 -31.766 1 86.12 66 GLY A N 1
ATOM 513 C CA . GLY A 1 66 ? 3.754 -47.031 -33.031 1 86.12 66 GLY A CA 1
ATOM 514 C C . GLY A 1 66 ? 5.074 -46.281 -32.969 1 86.12 66 GLY A C 1
ATOM 515 O O . GLY A 1 66 ? 5.945 -46.625 -32.156 1 86.12 66 GLY A O 1
ATOM 516 N N . GLU A 1 67 ? 5.176 -45.281 -33.812 1 87.19 67 GLU A N 1
ATOM 517 C CA . GLU A 1 67 ? 6.414 -44.5 -33.844 1 87.19 67 GLU A CA 1
ATOM 518 C C . GLU A 1 67 ? 6.328 -43.281 -32.938 1 87.19 67 GLU A C 1
ATOM 520 O O . GLU A 1 67 ? 7.273 -42.5 -32.875 1 87.19 67 GLU A O 1
ATOM 525 N N . TRP A 1 68 ? 5.176 -43.125 -32.375 1 90.12 68 TRP A N 1
ATOM 526 C CA . TRP A 1 68 ? 4.949 -41.906 -31.562 1 90.12 68 TRP A CA 1
ATOM 527 C C . TRP A 1 68 ? 5.027 -42.219 -30.078 1 90.12 68 TRP A C 1
ATOM 529 O O . TRP A 1 68 ? 4.676 -43.312 -29.641 1 90.12 68 TRP A O 1
ATOM 539 N N . LEU A 1 69 ? 5.594 -41.25 -29.375 1 93.25 69 LEU A N 1
ATOM 540 C CA . LEU A 1 69 ? 5.465 -41.25 -27.922 1 93.25 69 LEU A CA 1
ATOM 541 C C . LEU A 1 69 ? 4.375 -40.281 -27.484 1 93.25 69 LEU A C 1
ATOM 543 O O . LEU A 1 69 ? 4.516 -39.062 -27.641 1 93.25 69 LEU A O 1
ATOM 547 N N . VAL A 1 70 ? 3.35 -40.812 -26.891 1 94.5 70 VAL A N 1
ATOM 548 C CA . VAL A 1 70 ? 2.195 -40.031 -26.516 1 94.5 70 VAL A CA 1
ATOM 549 C C . VAL A 1 70 ? 2.322 -39.562 -25.062 1 94.5 70 VAL A C 1
ATOM 551 O O . VAL A 1 70 ? 2.645 -40.375 -24.188 1 94.5 70 VAL A O 1
ATOM 554 N N . HIS A 1 71 ? 2.143 -38.281 -24.828 1 96 71 HIS A N 1
ATOM 555 C CA . HIS A 1 71 ? 2.158 -37.719 -23.484 1 96 71 HIS A CA 1
ATOM 556 C C . HIS A 1 71 ? 0.754 -37.312 -23.047 1 96 71 HIS A C 1
ATOM 558 O O . HIS A 1 71 ? 0.13 -36.438 -23.672 1 96 71 HIS A O 1
ATOM 564 N N . SER A 1 72 ? 0.279 -37.969 -21.984 1 96 72 SER A N 1
ATOM 565 C CA . SER A 1 72 ? -1.064 -37.719 -21.469 1 96 72 SER A CA 1
ATOM 566 C C . SER A 1 72 ? -1.019 -37.094 -20.062 1 96 72 SER A C 1
ATOM 568 O O . SER A 1 72 ? -0.282 -37.594 -19.203 1 96 72 SER A O 1
ATOM 570 N N . CYS A 1 73 ? -1.695 -36 -19.906 1 96.19 73 CYS A N 1
ATOM 571 C CA . CYS A 1 73 ? -1.823 -35.438 -18.578 1 96.19 73 CYS A CA 1
ATOM 572 C C . CYS A 1 73 ? -2.805 -36.219 -17.719 1 96.19 73 CYS A C 1
ATOM 574 O O . CYS A 1 73 ? -3.992 -36.281 -18.047 1 96.19 73 CYS A O 1
ATOM 576 N N . LEU A 1 74 ? -2.395 -36.688 -16.656 1 93.94 74 LEU A N 1
ATOM 577 C CA . LEU A 1 74 ? -3.232 -37.531 -15.797 1 93.94 74 LEU A CA 1
ATOM 578 C C . LEU A 1 74 ? -4.156 -36.656 -14.945 1 93.94 74 LEU A C 1
ATOM 580 O O . LEU A 1 74 ? -5.172 -37.156 -14.438 1 93.94 74 LEU A O 1
ATOM 584 N N . ASN A 1 75 ? -3.777 -35.438 -14.82 1 93.88 75 ASN A N 1
ATOM 585 C CA . ASN A 1 75 ? -4.586 -34.531 -14.008 1 93.88 75 ASN A CA 1
ATOM 586 C C . ASN A 1 75 ? -5.879 -34.125 -14.727 1 93.88 75 ASN A C 1
ATOM 588 O O . ASN A 1 75 ? -6.961 -34.219 -14.148 1 93.88 75 ASN A O 1
ATOM 592 N N . CYS A 1 76 ? -5.809 -33.688 -15.961 1 95.06 76 CYS A N 1
ATOM 593 C CA . CYS A 1 76 ? -7.02 -33.25 -16.656 1 95.06 76 CYS A CA 1
ATOM 594 C C . CYS A 1 76 ? -7.516 -34.344 -17.609 1 95.06 76 CYS A C 1
ATOM 596 O O . CYS A 1 76 ? -8.609 -34.219 -18.156 1 95.06 76 CYS A O 1
ATOM 598 N N . GLY A 1 77 ? -6.73 -35.375 -17.844 1 92.81 77 GLY A N 1
ATOM 599 C CA . GLY A 1 77 ? -7.148 -36.531 -18.641 1 92.81 77 GLY A CA 1
ATOM 600 C C . GLY A 1 77 ? -6.918 -36.344 -20.125 1 92.81 77 GLY A C 1
ATOM 601 O O . GLY A 1 77 ? -7.266 -37.188 -20.938 1 92.81 77 GLY A O 1
ATOM 602 N N . LEU A 1 78 ? -6.309 -35.312 -20.5 1 95.31 78 LEU A N 1
ATOM 603 C CA . LEU A 1 78 ? -6.145 -35 -21.922 1 95.31 78 LEU A CA 1
ATOM 604 C C . LEU A 1 78 ? -4.883 -35.656 -22.469 1 95.31 78 LEU A C 1
ATOM 606 O O . LEU A 1 78 ? -3.816 -35.594 -21.859 1 95.31 78 LEU A O 1
ATOM 610 N N . ASP A 1 79 ? -4.992 -36.406 -23.562 1 95.38 79 ASP A N 1
ATOM 611 C CA . ASP A 1 79 ? -3.807 -36.719 -24.359 1 95.38 79 ASP A CA 1
ATOM 612 C C . ASP A 1 79 ? -3.268 -35.469 -25.031 1 95.38 79 ASP A C 1
ATOM 614 O O . ASP A 1 79 ? -3.832 -35 -26.031 1 95.38 79 ASP A O 1
ATOM 618 N N . VAL A 1 80 ? -2.174 -34.969 -24.547 1 96.44 80 VAL A N 1
ATOM 619 C CA . VAL A 1 80 ? -1.8 -33.594 -24.875 1 96.44 80 VAL A CA 1
ATOM 620 C C . VAL A 1 80 ? -1.053 -33.562 -26.203 1 96.44 80 VAL A C 1
ATOM 622 O O . VAL A 1 80 ? -1.458 -32.844 -27.125 1 96.44 80 VAL A O 1
ATOM 625 N N . TYR A 1 81 ? 0.027 -34.281 -26.281 1 94.88 81 TYR A N 1
ATOM 626 C CA . TYR A 1 81 ? 0.833 -34.219 -27.484 1 94.88 81 TYR A CA 1
ATOM 627 C C . TYR A 1 81 ? 1.559 -35.531 -27.719 1 94.88 81 TYR A C 1
ATOM 629 O O . TYR A 1 81 ? 1.622 -36.375 -26.828 1 94.88 81 TYR A O 1
ATOM 637 N N . ALA A 1 82 ? 2.066 -35.75 -28.938 1 93.44 82 ALA A N 1
ATOM 638 C CA . ALA A 1 82 ? 2.881 -36.875 -29.312 1 93.44 82 ALA A CA 1
ATOM 639 C C . ALA A 1 82 ? 4.129 -36.438 -30.078 1 93.44 82 ALA A C 1
ATOM 641 O O . ALA A 1 82 ? 4.086 -35.5 -30.859 1 93.44 82 ALA A O 1
ATOM 642 N N . THR A 1 83 ? 5.164 -37.094 -29.75 1 92.75 83 THR A N 1
ATOM 643 C CA . THR A 1 83 ? 6.434 -36.75 -30.391 1 92.75 83 THR A CA 1
ATOM 644 C C . THR A 1 83 ? 6.977 -37.969 -31.156 1 92.75 83 THR A C 1
ATOM 646 O O . THR A 1 83 ? 6.637 -39.094 -30.844 1 92.75 83 THR A O 1
ATOM 649 N N . LYS A 1 84 ? 7.727 -37.75 -32.094 1 88.81 84 LYS A N 1
ATOM 650 C CA . LYS A 1 84 ? 8.508 -38.719 -32.812 1 88.81 84 LYS A CA 1
ATOM 651 C C . LYS A 1 84 ? 10 -38.406 -32.781 1 88.81 84 LYS A C 1
ATOM 653 O O . LYS A 1 84 ? 10.375 -37.219 -32.781 1 88.81 84 LYS A O 1
ATOM 658 N N . PRO A 1 85 ? 10.789 -39.438 -32.688 1 85.69 85 PRO A N 1
ATOM 659 C CA . PRO A 1 85 ? 12.227 -39.188 -32.594 1 85.69 85 PRO A CA 1
ATOM 660 C C . PRO A 1 85 ? 12.734 -38.281 -33.719 1 85.69 85 PRO A C 1
ATOM 662 O O . PRO A 1 85 ? 12.273 -38.406 -34.875 1 85.69 85 PRO A O 1
ATOM 665 N N . ARG A 1 86 ? 13.625 -37.344 -33.469 1 81.88 86 ARG A N 1
ATOM 666 C CA . ARG A 1 86 ? 14.359 -36.5 -34.406 1 81.88 86 ARG A CA 1
ATOM 667 C C . ARG A 1 86 ? 13.422 -35.531 -35.125 1 81.88 86 ARG A C 1
ATOM 669 O O . ARG A 1 86 ? 13.695 -35.156 -36.281 1 81.88 86 ARG A O 1
ATOM 676 N N . SER A 1 87 ? 12.258 -35.344 -34.656 1 80.12 87 SER A N 1
ATOM 677 C CA . SER A 1 87 ? 11.336 -34.375 -35.25 1 80.12 87 SER A CA 1
ATOM 678 C C . SER A 1 87 ? 11.031 -33.25 -34.281 1 80.12 87 SER A C 1
ATOM 680 O O . SER A 1 87 ? 10.852 -33.469 -33.094 1 80.12 87 SER A O 1
ATOM 682 N N . SER A 1 88 ? 11.109 -32.031 -34.719 1 77.88 88 SER A N 1
ATOM 683 C CA . SER A 1 88 ? 10.656 -30.891 -33.938 1 77.88 88 SER A CA 1
ATOM 684 C C . SER A 1 88 ? 9.156 -30.672 -34.062 1 77.88 88 SER A C 1
ATOM 686 O O . SER A 1 88 ? 8.562 -29.875 -33.344 1 77.88 88 SER A O 1
ATOM 688 N N . ARG A 1 89 ? 8.586 -31.453 -34.938 1 83.94 89 ARG A N 1
ATOM 689 C CA . ARG A 1 89 ? 7.141 -31.359 -35.125 1 83.94 89 ARG A CA 1
ATOM 690 C C . ARG A 1 89 ? 6.406 -32.344 -34.219 1 83.94 89 ARG A C 1
ATOM 692 O O . ARG A 1 89 ? 6.805 -33.5 -34.094 1 83.94 89 ARG A O 1
ATOM 699 N N . LEU A 1 90 ? 5.488 -31.797 -33.5 1 90.5 90 LEU A N 1
ATOM 700 C CA . LEU A 1 90 ? 4.68 -32.594 -32.562 1 90.5 90 LEU A CA 1
ATOM 701 C C . LEU A 1 90 ? 3.23 -32.656 -33.031 1 90.5 90 LEU A C 1
ATOM 703 O O . LEU A 1 90 ? 2.771 -31.781 -33.781 1 90.5 90 LEU A O 1
ATOM 707 N N . LEU A 1 91 ? 2.625 -33.75 -32.719 1 90.56 91 LEU A N 1
ATOM 708 C CA . LEU A 1 91 ? 1.173 -33.812 -32.812 1 90.56 91 LEU A CA 1
ATOM 709 C C . LEU A 1 91 ? 0.511 -33.375 -31.516 1 90.56 91 LEU A C 1
ATOM 711 O O . LEU A 1 91 ? 0.925 -33.781 -30.422 1 90.56 91 LEU A O 1
ATOM 715 N N . ILE A 1 92 ? -0.437 -32.531 -31.656 1 93.75 92 ILE A N 1
ATOM 716 C CA . ILE A 1 92 ? -1.106 -32.062 -30.438 1 93.75 92 ILE A CA 1
ATOM 717 C C . ILE A 1 92 ? -2.602 -32.375 -30.531 1 93.75 92 ILE A C 1
ATOM 719 O O . ILE A 1 92 ? -3.166 -32.406 -31.625 1 93.75 92 ILE A O 1
ATOM 723 N N . ASN A 1 93 ? -3.18 -32.562 -29.375 1 94.06 93 ASN A N 1
ATOM 724 C CA . ASN A 1 93 ? -4.625 -32.75 -29.281 1 94.06 93 ASN A CA 1
ATOM 725 C C . ASN A 1 93 ? -5.371 -31.484 -29.719 1 94.06 93 ASN A C 1
ATOM 727 O O . ASN A 1 93 ? -4.969 -30.359 -29.375 1 94.06 93 ASN A O 1
ATOM 731 N N . GLN A 1 94 ? -6.457 -31.594 -30.375 1 91.81 94 GLN A N 1
ATOM 732 C CA . GLN A 1 94 ? -7.254 -30.453 -30.812 1 91.81 94 GLN A CA 1
ATOM 733 C C . GLN A 1 94 ? -7.902 -29.75 -29.625 1 91.81 94 GLN A C 1
ATOM 735 O O . GLN A 1 94 ? -8.273 -28.578 -29.719 1 91.81 94 GLN A O 1
ATOM 740 N N . LYS A 1 95 ? -7.988 -30.391 -28.469 1 93.56 95 LYS A N 1
ATOM 741 C CA . LYS A 1 95 ? -8.695 -29.875 -27.297 1 93.56 95 LYS A CA 1
ATOM 742 C C . LYS A 1 95 ? -7.766 -29.047 -26.422 1 93.56 95 LYS A C 1
ATOM 744 O O . LYS A 1 95 ? -8.172 -28.578 -25.359 1 93.56 95 LYS A O 1
ATOM 749 N N . VAL A 1 96 ? -6.555 -28.875 -26.938 1 95.56 96 VAL A N 1
ATOM 750 C CA . VAL A 1 96 ? -5.617 -28.062 -26.172 1 95.56 96 VAL A CA 1
ATOM 751 C C . VAL A 1 96 ? -6.078 -26.594 -26.156 1 95.56 96 VAL A C 1
ATOM 753 O O . VAL A 1 96 ? -6.902 -26.203 -26.984 1 95.56 96 VAL A O 1
ATOM 756 N N . GLN A 1 97 ? -5.582 -25.844 -25.203 1 95.81 97 GLN A N 1
ATOM 757 C CA . GLN A 1 97 ? -5.914 -24.438 -25.078 1 95.81 97 GLN A CA 1
ATOM 758 C C . GLN A 1 97 ? -4.766 -23.547 -25.562 1 95.81 97 GLN A C 1
ATOM 760 O O . GLN A 1 97 ? -3.611 -23.781 -25.188 1 95.81 97 GLN A O 1
ATOM 765 N N . TYR A 1 98 ? -4.996 -22.547 -26.391 1 94.94 98 TYR A N 1
ATOM 766 C CA . TYR A 1 98 ? -3.949 -21.641 -26.828 1 94.94 98 TYR A CA 1
ATOM 767 C C . TYR A 1 98 ? -4.477 -20.203 -26.922 1 94.94 98 TYR A C 1
ATOM 769 O O . TYR A 1 98 ? -3.738 -19.281 -27.297 1 94.94 98 TYR A O 1
ATOM 777 N N . ASP A 1 99 ? -5.723 -20.047 -26.578 1 94.81 99 ASP A N 1
ATOM 778 C CA . ASP A 1 99 ? -6.273 -18.703 -26.438 1 94.81 99 ASP A CA 1
ATOM 779 C C . ASP A 1 99 ? -5.789 -18.047 -25.141 1 94.81 99 ASP A C 1
ATOM 781 O O . ASP A 1 99 ? -6.035 -18.562 -24.047 1 94.81 99 ASP A O 1
ATOM 785 N N . PRO A 1 100 ? -5.207 -16.906 -25.312 1 95 100 PRO A N 1
ATOM 786 C CA . PRO A 1 100 ? -4.684 -16.25 -24.125 1 95 100 PRO A CA 1
ATOM 787 C C . PRO A 1 100 ? -5.766 -15.977 -23.078 1 95 100 PRO A C 1
ATOM 789 O O . PRO A 1 100 ? -5.492 -16.016 -21.875 1 95 100 PRO A O 1
ATOM 792 N N . ALA A 1 101 ? -6.941 -15.672 -23.5 1 96.62 101 ALA A N 1
ATOM 793 C CA . ALA A 1 101 ? -8.023 -15.406 -22.562 1 96.62 101 ALA A CA 1
ATOM 794 C C . ALA A 1 101 ? -8.383 -16.656 -21.766 1 96.62 101 ALA A C 1
ATOM 796 O O . ALA A 1 101 ? -8.664 -16.578 -20.562 1 96.62 101 ALA A O 1
ATOM 797 N N . VAL A 1 102 ? -8.391 -17.766 -22.422 1 96.25 102 VAL A N 1
ATOM 798 C CA . VAL A 1 102 ? -8.703 -19.031 -21.75 1 96.25 102 VAL A CA 1
ATOM 799 C C . VAL A 1 102 ? -7.594 -19.391 -20.766 1 96.25 102 VAL A C 1
ATOM 801 O O . VAL A 1 102 ? -7.863 -19.797 -19.641 1 96.25 102 VAL A O 1
ATOM 804 N N . ILE A 1 103 ? -6.395 -19.172 -21.188 1 96.81 103 ILE A N 1
ATOM 805 C CA . ILE A 1 103 ? -5.246 -19.5 -20.359 1 96.81 103 ILE A CA 1
ATOM 806 C C . ILE A 1 103 ? -5.25 -18.609 -19.109 1 96.81 103 ILE A C 1
ATOM 808 O O . ILE A 1 103 ? -4.984 -19.078 -18 1 96.81 103 ILE A O 1
ATOM 812 N N . ASP A 1 104 ? -5.562 -17.406 -19.328 1 97.56 104 ASP A N 1
ATOM 813 C CA . ASP A 1 104 ? -5.672 -16.469 -18.203 1 97.56 104 ASP A CA 1
ATOM 814 C C . ASP A 1 104 ? -6.758 -16.906 -17.234 1 97.56 104 ASP A C 1
ATOM 816 O O . ASP A 1 104 ? -6.559 -16.859 -16.016 1 97.56 104 ASP A O 1
ATOM 820 N N . ARG A 1 105 ? -7.855 -17.328 -17.688 1 97.75 105 ARG A N 1
ATOM 821 C CA . ARG A 1 105 ? -8.953 -17.812 -16.859 1 97.75 105 ARG A CA 1
ATOM 822 C C . ARG A 1 105 ? -8.539 -19.031 -16.062 1 97.75 105 ARG A C 1
ATOM 824 O O . ARG A 1 105 ? -8.938 -19.203 -14.906 1 97.75 105 ARG A O 1
ATOM 831 N N . LEU A 1 106 ? -7.742 -19.891 -16.688 1 97.5 106 LEU A N 1
ATOM 832 C CA . LEU A 1 106 ? -7.254 -21.062 -15.992 1 97.5 106 LEU A CA 1
ATOM 833 C C . LEU A 1 106 ? -6.363 -20.672 -14.812 1 97.5 106 LEU A C 1
ATOM 835 O O . LEU A 1 106 ? -6.445 -21.266 -13.742 1 97.5 106 LEU A O 1
ATOM 839 N N . HIS A 1 107 ? -5.578 -19.641 -15.062 1 97.31 107 HIS A N 1
ATOM 840 C CA . HIS A 1 107 ? -4.691 -19.172 -14 1 97.31 107 HIS A CA 1
ATOM 841 C C . HIS A 1 107 ? -5.484 -18.562 -12.844 1 97.31 107 HIS A C 1
ATOM 843 O O . HIS A 1 107 ? -4.996 -18.5 -11.719 1 97.31 107 HIS A O 1
ATOM 849 N N . HIS A 1 108 ? -6.664 -18.203 -13.117 1 97 108 HIS A N 1
ATOM 850 C CA . HIS A 1 108 ? -7.496 -17.594 -12.094 1 97 108 HIS A CA 1
ATOM 851 C C . HIS A 1 108 ? -8.609 -18.531 -11.648 1 97 108 HIS A C 1
ATOM 853 O O . HIS A 1 108 ? -9.531 -18.109 -10.938 1 97 108 HIS A O 1
ATOM 859 N N . HIS A 1 109 ? -8.5 -19.672 -12.07 1 95.31 109 HIS A N 1
ATOM 860 C CA . HIS A 1 109 ? -9.477 -20.688 -11.672 1 95.31 109 HIS A CA 1
ATOM 861 C C . HIS A 1 109 ? -9.477 -20.875 -10.156 1 95.31 109 HIS A C 1
ATOM 863 O O . HIS A 1 109 ? -8.414 -20.875 -9.531 1 95.31 109 HIS A O 1
ATOM 869 N N . PRO A 1 110 ? -10.586 -21.094 -9.523 1 93.88 110 PRO A N 1
ATOM 870 C CA . PRO A 1 110 ? -10.656 -21.281 -8.07 1 93.88 110 PRO A CA 1
ATOM 871 C C . PRO A 1 110 ? -9.82 -22.469 -7.59 1 93.88 110 PRO A C 1
ATOM 873 O O . PRO A 1 110 ? -9.344 -22.469 -6.449 1 93.88 110 PRO A O 1
ATOM 876 N N . ASN A 1 111 ? -9.625 -23.484 -8.422 1 94.62 111 ASN A N 1
ATOM 877 C CA . ASN A 1 111 ? -8.867 -24.672 -8.039 1 94.62 111 ASN A CA 1
ATOM 878 C C . ASN A 1 111 ? -7.414 -24.578 -8.492 1 94.62 111 ASN A C 1
ATOM 880 O O . ASN A 1 111 ? -6.684 -25.578 -8.445 1 94.62 111 ASN A O 1
ATOM 884 N N . TYR A 1 112 ? -7.109 -23.391 -8.953 1 96.75 112 TYR A N 1
ATOM 885 C CA . TYR A 1 112 ? -5.707 -23.234 -9.328 1 96.75 112 TYR A CA 1
ATOM 886 C C . TYR A 1 112 ? -4.809 -23.312 -8.102 1 96.75 112 TYR A C 1
ATOM 888 O O . TYR A 1 112 ? -5.086 -22.672 -7.082 1 96.75 112 TYR A O 1
ATOM 896 N N . SER A 1 113 ? -3.713 -24.109 -8.164 1 96.31 113 SER A N 1
ATOM 897 C CA . SER A 1 113 ? -2.734 -24.25 -7.094 1 96.31 113 SER A CA 1
ATOM 898 C C . SER A 1 113 ? -1.455 -23.484 -7.406 1 96.31 113 SER A C 1
ATOM 900 O O . SER A 1 113 ? -0.751 -23.797 -8.367 1 96.31 113 SER A O 1
ATOM 902 N N . ASP A 1 114 ? -1.105 -22.625 -6.516 1 94.5 114 ASP A N 1
ATOM 903 C CA . ASP A 1 114 ? 0.115 -21.844 -6.688 1 94.5 114 ASP A CA 1
ATOM 904 C C . ASP A 1 114 ? 1.355 -22.719 -6.539 1 94.5 114 ASP A C 1
ATOM 906 O O . ASP A 1 114 ? 2.348 -22.531 -7.246 1 94.5 114 ASP A O 1
ATOM 910 N N . VAL A 1 115 ? 1.338 -23.609 -5.648 1 95.12 115 VAL A N 1
ATOM 911 C CA . VAL A 1 115 ? 2.514 -24.422 -5.355 1 95.12 115 VAL A CA 1
ATOM 912 C C . VAL A 1 115 ? 2.744 -25.438 -6.484 1 95.12 115 VAL A C 1
ATOM 914 O O . VAL A 1 115 ? 3.885 -25.656 -6.895 1 95.12 115 VAL A O 1
ATOM 917 N N . PHE A 1 116 ? 1.662 -25.969 -7.051 1 96.12 116 PHE A N 1
ATOM 918 C CA . PHE A 1 116 ? 1.805 -26.969 -8.102 1 96.12 116 PHE A CA 1
ATOM 919 C C . PHE A 1 116 ? 1.729 -26.328 -9.477 1 96.12 116 PHE A C 1
ATOM 921 O O . PHE A 1 116 ? 2.086 -26.953 -10.477 1 96.12 116 PHE A O 1
ATOM 928 N N . GLU A 1 117 ? 1.214 -25.141 -9.586 1 96.62 117 GLU A N 1
ATOM 929 C CA . GLU A 1 117 ? 1.135 -24.328 -10.797 1 96.62 117 GLU A CA 1
ATOM 930 C C . GLU A 1 117 ? 0.254 -25 -11.852 1 96.62 117 GLU A C 1
ATOM 932 O O . GLU A 1 117 ? 0.604 -25.031 -13.031 1 96.62 117 GLU A O 1
ATOM 937 N N . LEU A 1 118 ? -0.851 -25.531 -11.398 1 97.81 118 LEU A N 1
ATOM 938 C CA . LEU A 1 118 ? -1.85 -26.141 -12.273 1 97.81 118 LEU A CA 1
ATOM 939 C C . LEU A 1 118 ? -3.227 -26.125 -11.617 1 97.81 118 LEU A C 1
ATOM 941 O O . LEU A 1 118 ? -3.348 -25.859 -10.422 1 97.81 118 LEU A O 1
ATOM 945 N N . VAL A 1 119 ? -4.297 -26.375 -12.422 1 97.56 119 VAL A N 1
ATOM 946 C CA . VAL A 1 119 ? -5.66 -26.453 -11.906 1 97.56 119 VAL A CA 1
ATOM 947 C C . VAL A 1 119 ? -5.926 -27.844 -11.359 1 97.56 119 VAL A C 1
ATOM 949 O O . VAL A 1 119 ? -5.809 -28.844 -12.086 1 97.56 119 VAL A O 1
ATOM 952 N N . LEU A 1 120 ? -6.23 -28 -10.094 1 95.44 120 LEU A N 1
ATOM 953 C CA . LEU A 1 120 ? -6.484 -29.281 -9.445 1 95.44 120 LEU A CA 1
ATOM 954 C C . LEU A 1 120 ? -7.871 -29.812 -9.805 1 95.44 120 LEU A C 1
ATOM 956 O O . LEU A 1 120 ? -8.773 -29.031 -10.102 1 95.44 120 LEU A O 1
ATOM 960 N N . PRO A 1 121 ? -8 -31.125 -9.836 1 89.62 121 PRO A N 1
ATOM 961 C CA . PRO A 1 121 ? -9.297 -31.719 -10.172 1 89.62 121 PRO A CA 1
ATOM 962 C C . PRO A 1 121 ? -10.359 -31.453 -9.109 1 89.62 121 PRO A C 1
ATOM 964 O O . PRO A 1 121 ? -10.031 -31.141 -7.961 1 89.62 121 PRO A O 1
ATOM 967 N N . GLU A 1 122 ? -11.641 -31.312 -9.461 1 77.69 122 GLU A N 1
ATOM 968 C CA . GLU A 1 122 ? -12.734 -31.125 -8.516 1 77.69 122 GLU A CA 1
ATOM 969 C C . GLU A 1 122 ? -12.891 -32.344 -7.609 1 77.69 122 GLU A C 1
ATOM 971 O O . GLU A 1 122 ? -12.578 -33.469 -8.016 1 77.69 122 GLU A O 1
ATOM 976 N N . LYS A 1 123 ? -12.805 -32.438 -6.344 1 64.81 123 LYS A N 1
ATOM 977 C CA . LYS A 1 123 ? -12.828 -33.469 -5.301 1 64.81 123 LYS A CA 1
ATOM 978 C C . LYS A 1 123 ? -13.523 -34.719 -5.785 1 64.81 123 LYS A C 1
ATOM 980 O O . LYS A 1 123 ? -13.133 -35.844 -5.418 1 64.81 123 LYS A O 1
ATOM 985 N N . ASP A 1 124 ? -14.672 -34.594 -6.41 1 52.72 124 ASP A N 1
ATOM 986 C CA . ASP A 1 124 ? -15.477 -35.812 -6.41 1 52.72 124 ASP A CA 1
ATOM 987 C C . ASP A 1 124 ? -14.812 -36.906 -7.25 1 52.72 124 ASP A C 1
ATOM 989 O O . ASP A 1 124 ? -15.422 -37.938 -7.512 1 52.72 124 ASP A O 1
ATOM 993 N N . THR A 1 125 ? -13.898 -36.562 -7.934 1 48.16 125 THR A N 1
ATOM 994 C CA . THR A 1 125 ? -13.586 -37.688 -8.812 1 48.16 125 THR A CA 1
ATOM 995 C C . THR A 1 125 ? -12.703 -38.688 -8.086 1 48.16 125 THR A C 1
ATOM 997 O O . THR A 1 125 ? -11.688 -38.344 -7.496 1 48.16 125 THR A O 1
ATOM 1000 N N . PRO A 1 126 ? -13.25 -39.781 -7.57 1 42.53 126 PRO A N 1
ATOM 1001 C CA . PRO A 1 126 ? -12.469 -40.844 -6.957 1 42.53 126 PRO A CA 1
ATOM 1002 C C . PRO A 1 126 ? -11.102 -41.031 -7.605 1 42.53 126 PRO A C 1
ATOM 1004 O O . PRO A 1 126 ? -10.969 -40.938 -8.828 1 42.53 126 PRO A O 1
ATOM 1007 N N . PHE A 1 127 ? -10.062 -40.5 -7.016 1 43.62 127 PHE A N 1
ATOM 1008 C CA . PHE A 1 127 ? -8.773 -40.938 -7.531 1 43.62 127 PHE A CA 1
ATOM 1009 C C . PHE A 1 127 ? -8.922 -42.25 -8.281 1 43.62 127 PHE A C 1
ATOM 1011 O O . PHE A 1 127 ? -9.414 -43.25 -7.723 1 43.62 127 PHE A O 1
ATOM 1018 N N . GLN A 1 128 ? -9.352 -42.312 -9.492 1 42.88 128 GLN A N 1
ATOM 1019 C CA . GLN A 1 128 ? -9.219 -43.594 -10.141 1 42.88 128 GLN A CA 1
ATOM 1020 C C . GLN A 1 128 ? -8.07 -44.406 -9.547 1 42.88 128 GLN A C 1
ATOM 1022 O O . GLN A 1 128 ? -7.188 -43.844 -8.891 1 42.88 128 GLN A O 1
ATOM 1027 N N . THR A 1 129 ? -7.934 -45.812 -10 1 39.09 129 THR A N 1
ATOM 1028 C CA . THR A 1 129 ? -7.148 -47 -9.633 1 39.09 129 THR A CA 1
ATOM 1029 C C . THR A 1 129 ? -5.66 -46.656 -9.633 1 39.09 129 THR A C 1
ATOM 1031 O O . THR A 1 129 ? -5.105 -46.25 -10.656 1 39.09 129 THR A O 1
ATOM 1034 N N . ILE A 1 130 ? -5.121 -45.906 -8.562 1 43.53 130 ILE A N 1
ATOM 1035 C CA . ILE A 1 130 ? -3.678 -46.094 -8.5 1 43.53 130 ILE A CA 1
ATOM 1036 C C . ILE A 1 130 ? -3.318 -47.438 -9.125 1 43.53 130 ILE A C 1
ATOM 1038 O O . ILE A 1 130 ? -3.873 -48.469 -8.742 1 43.53 130 ILE A O 1
ATOM 1042 N N . PRO A 1 131 ? -2.926 -47.531 -10.375 1 42.75 131 PRO A N 1
ATOM 1043 C CA . PRO A 1 131 ? -2.586 -48.875 -10.836 1 42.75 131 PRO A CA 1
ATOM 1044 C C . PRO A 1 131 ? -2.082 -49.781 -9.711 1 42.75 131 PRO A C 1
ATOM 1046 O O . PRO A 1 131 ? -1.599 -49.281 -8.688 1 42.75 131 PRO A O 1
ATOM 1049 N N . ASP A 1 132 ? -2.338 -51.094 -9.797 1 42.03 132 ASP A N 1
ATOM 1050 C CA . ASP A 1 132 ? -1.986 -52.25 -8.977 1 42.03 132 ASP A CA 1
ATOM 1051 C C . ASP A 1 132 ? -0.546 -52.156 -8.477 1 42.03 132 ASP A C 1
ATOM 1053 O O . ASP A 1 132 ? 0.361 -51.844 -9.242 1 42.03 132 ASP A O 1
ATOM 1057 N N . ARG A 1 133 ? -0.192 -51.969 -7.211 1 45 133 ARG A N 1
ATOM 1058 C CA . ARG A 1 133 ? 0.986 -52.062 -6.355 1 45 133 ARG A CA 1
ATOM 1059 C C . ARG A 1 133 ? 1.94 -53.125 -6.859 1 45 133 ARG A C 1
ATOM 1061 O O . ARG A 1 133 ? 2.061 -54.188 -6.246 1 45 133 ARG A O 1
ATOM 1068 N N . SER A 1 134 ? 2.035 -53.375 -8.055 1 43.34 134 SER A N 1
ATOM 1069 C CA . SER A 1 134 ? 3.154 -54.281 -8.164 1 43.34 134 SER A CA 1
ATOM 1070 C C . SER A 1 134 ? 4.441 -53.656 -7.637 1 43.34 134 SER A C 1
ATOM 1072 O O . SER A 1 134 ? 4.582 -52.438 -7.621 1 43.34 134 SER A O 1
ATOM 1074 N N . SER A 1 135 ? 5.457 -54.406 -7.137 1 48.97 135 SER A N 1
ATOM 1075 C CA . SER A 1 135 ? 6.707 -54.188 -6.414 1 48.97 135 SER A CA 1
ATOM 1076 C C . SER A 1 135 ? 7.453 -52.969 -6.953 1 48.97 135 SER A C 1
ATOM 1078 O O . SER A 1 135 ? 8.016 -52.188 -6.18 1 48.97 135 SER A O 1
ATOM 1080 N N . GLY A 1 136 ? 7.801 -52.812 -8.141 1 47.78 136 GLY A N 1
ATOM 1081 C CA . GLY A 1 136 ? 8.586 -51.781 -8.789 1 47.78 136 GLY A CA 1
ATOM 1082 C C . GLY A 1 136 ? 7.91 -50.406 -8.742 1 47.78 136 GLY A C 1
ATOM 1083 O O . GLY A 1 136 ? 8.57 -49.375 -8.906 1 47.78 136 GLY A O 1
ATOM 1084 N N . GLN A 1 137 ? 6.547 -50.312 -8.562 1 55.28 137 GLN A N 1
ATOM 1085 C CA . GLN A 1 137 ? 5.688 -49.125 -8.609 1 55.28 137 GLN A CA 1
ATOM 1086 C C . GLN A 1 137 ? 5.715 -48.375 -7.277 1 55.28 137 GLN A C 1
ATOM 1088 O O . GLN A 1 137 ? 5.574 -47.156 -7.25 1 55.28 137 GLN A O 1
ATOM 1093 N N . PHE A 1 138 ? 6.117 -49.188 -6.27 1 53.94 138 PHE A N 1
ATOM 1094 C CA . PHE A 1 138 ? 6.156 -48.562 -4.953 1 53.94 138 PHE A CA 1
ATOM 1095 C C . PHE A 1 138 ? 7.309 -47.562 -4.863 1 53.94 138 PHE A C 1
ATOM 1097 O O . PHE A 1 138 ? 7.148 -46.469 -4.324 1 53.94 138 PHE A O 1
ATOM 1104 N N . GLU A 1 139 ? 8.562 -48.125 -5.316 1 58.12 139 GLU A N 1
ATOM 1105 C CA . GLU A 1 139 ? 9.719 -47.219 -5.25 1 58.12 139 GLU A CA 1
ATOM 1106 C C . GLU A 1 139 ? 9.477 -45.938 -6.043 1 58.12 139 GLU A C 1
ATOM 1108 O O . GLU A 1 139 ? 9.859 -44.844 -5.609 1 58.12 139 GLU A O 1
ATOM 1113 N N . SER A 1 140 ? 8.883 -46.125 -7.195 1 72.31 140 SER A N 1
ATOM 1114 C CA . SER A 1 140 ? 8.578 -45 -8.047 1 72.31 140 SER A CA 1
ATOM 1115 C C . SER A 1 140 ? 7.59 -44.062 -7.367 1 72.31 140 SER A C 1
ATOM 1117 O O . SER A 1 140 ? 7.758 -42.844 -7.41 1 72.31 140 SER A O 1
ATOM 1119 N N . LEU A 1 141 ? 6.797 -44.656 -6.492 1 78.94 141 LEU A N 1
ATOM 1120 C CA . LEU A 1 141 ? 5.781 -43.875 -5.812 1 78.94 141 LEU A CA 1
ATOM 1121 C C . LEU A 1 141 ? 6.398 -43.062 -4.668 1 78.94 141 LEU A C 1
ATOM 1123 O O . LEU A 1 141 ? 6.074 -41.906 -4.48 1 78.94 141 LEU A O 1
ATOM 1127 N N . GLN A 1 142 ? 7.348 -43.781 -3.943 1 81.69 142 GLN A N 1
ATOM 1128 C CA . GLN A 1 142 ? 8.023 -43.094 -2.846 1 81.69 142 GLN A CA 1
ATOM 1129 C C . GLN A 1 142 ? 8.828 -41.906 -3.354 1 81.69 142 GLN A C 1
ATOM 1131 O O . GLN A 1 142 ? 8.883 -40.844 -2.699 1 81.69 142 GLN A O 1
ATOM 1136 N N . GLY A 1 143 ? 9.484 -42.094 -4.461 1 85.5 143 GLY A N 1
ATOM 1137 C CA . GLY A 1 143 ? 10.211 -41 -5.074 1 85.5 143 GLY A CA 1
ATOM 1138 C C . GLY A 1 143 ? 9.328 -39.812 -5.418 1 85.5 143 GLY A C 1
ATOM 1139 O O . GLY A 1 143 ? 9.703 -38.656 -5.168 1 85.5 143 GLY A O 1
ATOM 1140 N N . GLU A 1 144 ? 8.219 -40.094 -5.941 1 86.19 144 GLU A N 1
ATOM 1141 C CA . GLU A 1 144 ? 7.27 -39.062 -6.309 1 86.19 144 GLU A CA 1
ATOM 1142 C C . GLU A 1 144 ? 6.762 -38.312 -5.074 1 86.19 144 GLU A C 1
ATOM 1144 O O . GLU A 1 144 ? 6.656 -37.094 -5.082 1 86.19 144 GLU A O 1
ATOM 1149 N N . ILE A 1 145 ? 6.496 -39.062 -4.023 1 87.56 145 ILE A N 1
ATOM 1150 C CA . ILE A 1 145 ? 6.016 -38.5 -2.775 1 87.56 145 ILE A CA 1
ATOM 1151 C C . ILE A 1 145 ? 7.074 -37.562 -2.205 1 87.56 145 ILE A C 1
ATOM 1153 O O . ILE A 1 145 ? 6.762 -36.438 -1.775 1 87.56 145 ILE A O 1
ATOM 1157 N N . ASN A 1 146 ? 8.32 -38 -2.238 1 90.44 146 ASN A N 1
ATOM 1158 C CA . ASN A 1 146 ? 9.414 -37.188 -1.741 1 90.44 146 ASN A CA 1
ATOM 1159 C C . ASN A 1 146 ? 9.562 -35.906 -2.559 1 90.44 146 ASN A C 1
ATOM 1161 O O . ASN A 1 146 ? 9.836 -34.844 -2.004 1 90.44 146 ASN A O 1
ATOM 1165 N N . MET A 1 147 ? 9.445 -36.031 -3.801 1 90.62 147 MET A N 1
ATOM 1166 C CA . MET A 1 147 ? 9.555 -34.875 -4.68 1 90.62 147 MET A CA 1
ATOM 1167 C C . MET A 1 147 ? 8.477 -33.844 -4.355 1 90.62 147 MET A C 1
ATOM 1169 O O . MET A 1 147 ? 8.75 -32.656 -4.305 1 90.62 147 MET A O 1
ATOM 1173 N N . VAL A 1 148 ? 7.254 -34.344 -4.176 1 91.5 148 VAL A N 1
ATOM 1174 C CA . VAL A 1 148 ? 6.141 -33.438 -3.854 1 91.5 148 VAL A CA 1
ATOM 1175 C C . VAL A 1 148 ? 6.395 -32.75 -2.512 1 91.5 148 VAL A C 1
ATOM 1177 O O . VAL A 1 148 ? 6.215 -31.547 -2.385 1 91.5 148 VAL A O 1
ATOM 1180 N N . GLN A 1 149 ? 6.887 -33.531 -1.524 1 92.81 149 GLN A N 1
ATOM 1181 C CA . GLN A 1 149 ? 7.164 -32.969 -0.2 1 92.81 149 GLN A CA 1
ATOM 1182 C C . GLN A 1 149 ? 8.234 -31.906 -0.263 1 92.81 149 GLN A C 1
ATOM 1184 O O . GLN A 1 149 ? 8.117 -30.859 0.381 1 92.81 149 GLN A O 1
ATOM 1189 N N . GLU A 1 150 ? 9.227 -32.219 -1.016 1 95.25 150 GLU A N 1
ATOM 1190 C CA . GLU A 1 150 ? 10.305 -31.234 -1.18 1 95.25 150 GLU A CA 1
ATOM 1191 C C . GLU A 1 150 ? 9.805 -29.969 -1.86 1 95.25 150 GLU A C 1
ATOM 1193 O O . GLU A 1 150 ? 10.172 -28.859 -1.465 1 95.25 150 GLU A O 1
ATOM 1198 N N . GLN A 1 151 ? 8.992 -30.125 -2.861 1 94.69 151 GLN A N 1
ATOM 1199 C CA . GLN A 1 151 ? 8.422 -28.984 -3.564 1 94.69 151 GLN A CA 1
ATOM 1200 C C . GLN A 1 151 ? 7.609 -28.094 -2.619 1 94.69 151 GLN A C 1
ATOM 1202 O O . GLN A 1 151 ? 7.742 -26.875 -2.631 1 94.69 151 GLN A O 1
ATOM 1207 N N . LEU A 1 152 ? 6.781 -28.703 -1.784 1 95.69 152 LEU A N 1
ATOM 1208 C CA . LEU A 1 152 ? 5.934 -27.969 -0.846 1 95.69 152 LEU A CA 1
ATOM 1209 C C . LEU A 1 152 ? 6.781 -27.219 0.175 1 95.69 152 LEU A C 1
ATOM 1211 O O . LEU A 1 152 ? 6.539 -26.031 0.437 1 95.69 152 LEU A O 1
ATOM 1215 N N . THR A 1 153 ? 7.781 -27.922 0.713 1 95.88 153 THR A N 1
ATOM 1216 C CA . THR A 1 153 ? 8.656 -27.328 1.719 1 95.88 153 THR A CA 1
ATOM 1217 C C . THR A 1 153 ? 9.414 -26.141 1.138 1 95.88 153 THR A C 1
ATOM 1219 O O . THR A 1 153 ? 9.438 -25.047 1.733 1 95.88 153 THR A O 1
ATOM 1222 N N . ASN A 1 154 ? 9.984 -26.344 0.011 1 97.06 154 ASN A N 1
ATOM 1223 C CA . ASN A 1 154 ? 10.75 -25.266 -0.622 1 97.06 154 ASN A CA 1
ATOM 1224 C C . ASN A 1 154 ? 9.867 -24.078 -0.955 1 97.06 154 ASN A C 1
ATOM 1226 O O . ASN A 1 154 ? 10.297 -22.922 -0.81 1 97.06 154 ASN A O 1
ATOM 1230 N N . TYR A 1 155 ? 8.711 -24.375 -1.434 1 97.12 155 TYR A N 1
ATOM 1231 C CA . TYR A 1 155 ? 7.762 -23.297 -1.737 1 97.12 155 TYR A CA 1
ATOM 1232 C C . TYR A 1 155 ? 7.465 -22.469 -0.498 1 97.12 155 TYR A C 1
ATOM 1234 O O . TYR A 1 155 ? 7.516 -21.234 -0.545 1 97.12 155 TYR A O 1
ATOM 1242 N N . LEU A 1 156 ? 7.199 -23.078 0.646 1 97.69 156 LEU A N 1
ATOM 1243 C CA . LEU A 1 156 ? 6.84 -22.375 1.878 1 97.69 156 LEU A CA 1
ATOM 1244 C C . LEU A 1 156 ? 8.031 -21.609 2.436 1 97.69 156 LEU A C 1
ATOM 1246 O O . LEU A 1 156 ? 7.875 -20.516 2.967 1 97.69 156 LEU A O 1
ATOM 1250 N N . ILE A 1 157 ? 9.195 -22.203 2.326 1 98.06 157 ILE A N 1
ATOM 1251 C CA . ILE A 1 157 ? 10.406 -21.531 2.777 1 98.06 157 ILE A CA 1
ATOM 1252 C C . ILE A 1 157 ? 10.617 -20.25 1.961 1 98.06 157 ILE A C 1
ATOM 1254 O O . ILE A 1 157 ? 10.914 -19.188 2.518 1 98.06 157 ILE A O 1
ATOM 1258 N N . GLN A 1 158 ? 10.445 -20.422 0.676 1 98 158 GLN A N 1
ATOM 1259 C CA . GLN A 1 158 ? 10.602 -19.281 -0.207 1 98 158 GLN A CA 1
ATOM 1260 C C . GLN A 1 158 ? 9.578 -18.188 0.11 1 98 158 GLN A C 1
ATOM 1262 O O . GLN A 1 158 ? 9.922 -17.016 0.188 1 98 158 GLN A O 1
ATOM 1267 N N . GLU A 1 159 ? 8.359 -18.578 0.318 1 97.88 159 GLU A N 1
ATOM 1268 C CA . GLU A 1 159 ? 7.309 -17.625 0.625 1 97.88 159 GLU A CA 1
ATOM 1269 C C . GLU A 1 159 ? 7.559 -16.938 1.968 1 97.88 159 GLU A C 1
ATOM 1271 O O . GLU A 1 159 ? 7.293 -15.742 2.123 1 97.88 159 GLU A O 1
ATOM 1276 N N . GLU A 1 160 ? 8.031 -17.688 2.904 1 98.31 160 GLU A N 1
ATOM 1277 C CA . GLU A 1 160 ? 8.359 -17.094 4.199 1 98.31 160 GLU A CA 1
ATOM 1278 C C . GLU A 1 160 ? 9.469 -16.062 4.07 1 98.31 160 GLU A C 1
ATOM 1280 O O . GLU A 1 160 ? 9.391 -14.984 4.66 1 98.31 160 GLU A O 1
ATOM 1285 N N . THR A 1 161 ? 10.461 -16.438 3.34 1 98.62 161 THR A N 1
ATOM 1286 C CA . THR A 1 161 ? 11.57 -15.523 3.104 1 98.62 161 THR A CA 1
ATOM 1287 C C . THR A 1 161 ? 11.086 -14.25 2.422 1 98.62 161 THR A C 1
ATOM 1289 O O . THR A 1 161 ? 11.484 -13.148 2.807 1 98.62 161 THR A O 1
ATOM 1292 N N . GLU A 1 162 ? 10.227 -14.445 1.443 1 98.31 162 GLU A N 1
ATOM 1293 C CA . GLU A 1 162 ? 9.688 -13.289 0.731 1 98.31 162 GLU A CA 1
ATOM 1294 C C . GLU A 1 162 ? 8.852 -12.414 1.653 1 98.31 162 GLU A C 1
ATOM 1296 O O . GLU A 1 162 ? 8.898 -11.18 1.566 1 98.31 162 GLU A O 1
ATOM 1301 N N . MET A 1 163 ? 8.086 -13.016 2.521 1 98.5 163 MET A N 1
ATOM 1302 C CA . MET A 1 163 ? 7.312 -12.273 3.512 1 98.5 163 MET A CA 1
ATOM 1303 C C . MET A 1 163 ? 8.227 -11.445 4.402 1 98.5 163 MET A C 1
ATOM 1305 O O . MET A 1 163 ? 7.973 -10.258 4.625 1 98.5 163 MET A O 1
ATOM 1309 N N . GLU A 1 164 ? 9.281 -12.039 4.875 1 98.56 164 GLU A N 1
ATOM 1310 C CA . GLU A 1 164 ? 10.219 -11.336 5.746 1 98.56 164 GLU A CA 1
ATOM 1311 C C . GLU A 1 164 ? 10.883 -10.172 5.012 1 98.56 164 GLU A C 1
ATOM 1313 O O . GLU A 1 164 ? 11.086 -9.102 5.59 1 98.56 164 GLU A O 1
ATOM 1318 N N . ASN A 1 165 ? 11.156 -10.461 3.82 1 98.62 165 ASN A N 1
ATOM 1319 C CA . ASN A 1 165 ? 11.758 -9.398 3.018 1 98.62 165 ASN A CA 1
ATOM 1320 C C . ASN A 1 165 ? 10.789 -8.242 2.807 1 98.62 165 ASN A C 1
ATOM 1322 O O . ASN A 1 165 ? 11.188 -7.078 2.877 1 98.62 165 ASN A O 1
ATOM 1326 N N . ARG A 1 166 ? 9.547 -8.555 2.549 1 98.38 166 ARG A N 1
ATOM 1327 C CA . ARG A 1 166 ? 8.531 -7.52 2.404 1 98.38 166 ARG A CA 1
ATOM 1328 C C . ARG A 1 166 ? 8.414 -6.684 3.676 1 98.38 166 ARG A C 1
ATOM 1330 O O . ARG A 1 166 ? 8.352 -5.453 3.613 1 98.38 166 ARG A O 1
ATOM 1337 N N . ILE A 1 167 ? 8.406 -7.32 4.816 1 98.5 167 ILE A N 1
ATOM 1338 C CA . ILE A 1 167 ? 8.281 -6.645 6.105 1 98.5 167 ILE A CA 1
ATOM 1339 C C . ILE A 1 167 ? 9.5 -5.742 6.332 1 98.5 167 ILE A C 1
ATOM 1341 O O . ILE A 1 167 ? 9.352 -4.578 6.711 1 98.5 167 ILE A O 1
ATOM 1345 N N . LYS A 1 168 ? 10.656 -6.277 6.07 1 98.62 168 LYS A N 1
ATOM 1346 C CA . LYS A 1 168 ? 11.891 -5.52 6.258 1 98.62 168 LYS A CA 1
ATOM 1347 C C . LYS A 1 168 ? 11.922 -4.289 5.359 1 98.62 168 LYS A C 1
ATOM 1349 O O . LYS A 1 168 ? 12.289 -3.197 5.801 1 98.62 168 LYS A O 1
ATOM 1354 N N . HIS A 1 169 ? 11.547 -4.504 4.141 1 98.69 169 HIS A N 1
ATOM 1355 C CA . HIS A 1 169 ? 11.531 -3.393 3.195 1 98.69 169 HIS A CA 1
ATOM 1356 C C . HIS A 1 169 ? 10.547 -2.312 3.625 1 98.69 169 HIS A C 1
ATOM 1358 O O . HIS A 1 169 ? 10.859 -1.121 3.559 1 98.69 169 HIS A O 1
ATOM 1364 N N . TYR A 1 170 ? 9.43 -2.67 4.016 1 98.75 170 TYR A N 1
ATOM 1365 C CA . TYR A 1 170 ? 8.422 -1.726 4.484 1 98.75 170 TYR A CA 1
ATOM 1366 C C . TYR A 1 170 ? 8.922 -0.959 5.707 1 98.75 170 TYR A C 1
ATOM 1368 O O . TYR A 1 170 ? 8.727 0.254 5.805 1 98.75 170 TYR A O 1
ATOM 1376 N N . GLU A 1 171 ? 9.508 -1.702 6.66 1 98.62 171 GLU A N 1
ATOM 1377 C CA . GLU A 1 171 ? 10.078 -1.064 7.844 1 98.62 171 GLU A CA 1
ATOM 1378 C C . GLU A 1 171 ? 11.109 -0.015 7.461 1 98.62 171 GLU A C 1
ATOM 1380 O O . GLU A 1 171 ? 11.117 1.093 8 1 98.62 171 GLU A O 1
ATOM 1385 N N . GLU A 1 172 ? 11.992 -0.347 6.559 1 98.5 172 GLU A N 1
ATOM 1386 C CA . GLU A 1 172 ? 13.023 0.577 6.102 1 98.5 172 GLU A CA 1
ATOM 1387 C C . GLU A 1 172 ? 12.414 1.812 5.449 1 98.5 172 GLU A C 1
ATOM 1389 O O . GLU A 1 172 ? 12.867 2.934 5.676 1 98.5 172 GLU A O 1
ATOM 1394 N N . GLU A 1 173 ? 11.414 1.535 4.672 1 98.44 173 GLU A N 1
ATOM 1395 C CA . GLU A 1 173 ? 10.727 2.648 4.027 1 98.44 173 GLU A CA 1
ATOM 1396 C C . GLU A 1 173 ? 10.109 3.586 5.059 1 98.44 173 GLU A C 1
ATOM 1398 O O . GLU A 1 173 ? 10.219 4.809 4.938 1 98.44 173 GLU A O 1
ATOM 1403 N N . GLN A 1 174 ? 9.461 3.014 6.066 1 98.19 174 GLN A N 1
ATOM 1404 C CA . GLN A 1 174 ? 8.852 3.807 7.129 1 98.19 174 GLN A CA 1
ATOM 1405 C C . GLN A 1 174 ? 9.898 4.605 7.891 1 98.19 174 GLN A C 1
ATOM 1407 O O . GLN A 1 174 ? 9.68 5.77 8.227 1 98.19 174 GLN A O 1
ATOM 1412 N N . ARG A 1 175 ? 11.016 4.059 8.109 1 98.44 175 ARG A N 1
ATOM 1413 C CA . ARG A 1 175 ? 12.086 4.723 8.844 1 98.44 175 ARG A CA 1
ATOM 1414 C C . ARG A 1 175 ? 12.672 5.875 8.031 1 98.44 175 ARG A C 1
ATOM 1416 O O . ARG A 1 175 ? 12.992 6.93 8.586 1 98.44 175 ARG A O 1
ATOM 1423 N N . ILE A 1 176 ? 12.836 5.641 6.777 1 98.5 176 ILE A N 1
ATOM 1424 C CA . ILE A 1 176 ? 13.336 6.691 5.898 1 98.5 176 ILE A CA 1
ATOM 1425 C C . ILE A 1 176 ? 12.375 7.875 5.906 1 98.5 176 ILE A C 1
ATOM 1427 O O . ILE A 1 176 ? 12.789 9.023 6.027 1 98.5 176 ILE A O 1
ATOM 1431 N N . LEU A 1 177 ? 11.062 7.59 5.785 1 98.06 177 LEU A N 1
ATOM 1432 C CA . LEU A 1 177 ? 10.039 8.625 5.793 1 98.06 177 LEU A CA 1
ATOM 1433 C C . LEU A 1 177 ? 10.055 9.391 7.113 1 98.06 177 LEU A C 1
ATOM 1435 O O . LEU A 1 177 ? 9.938 10.617 7.121 1 98.06 177 LEU A O 1
ATOM 1439 N N . PHE A 1 178 ? 10.211 8.719 8.18 1 98.19 178 PHE A N 1
ATOM 1440 C CA . PHE A 1 178 ? 10.266 9.352 9.5 1 98.19 178 PHE A CA 1
ATOM 1441 C C . PHE A 1 178 ? 11.492 10.242 9.625 1 98.19 178 PHE A C 1
ATOM 1443 O O . PHE A 1 178 ? 11.414 11.336 10.188 1 98.19 178 PHE A O 1
ATOM 1450 N N . GLN A 1 179 ? 12.586 9.828 9.109 1 97.88 179 GLN A N 1
ATOM 1451 C CA . GLN A 1 179 ? 13.805 10.633 9.125 1 97.88 179 GLN A CA 1
ATOM 1452 C C . GLN A 1 179 ? 13.617 11.914 8.32 1 97.88 179 GLN A C 1
ATOM 1454 O O . GLN A 1 179 ? 14.062 12.992 8.734 1 97.88 179 GLN A O 1
ATOM 1459 N N . GLN A 1 180 ? 13.008 11.781 7.203 1 96.94 180 GLN A N 1
ATOM 1460 C CA . GLN A 1 180 ? 12.719 12.961 6.387 1 96.94 180 GLN A CA 1
ATOM 1461 C C . GLN A 1 180 ? 11.812 13.93 7.133 1 96.94 180 GLN A C 1
ATOM 1463 O O . GLN A 1 180 ? 12 15.148 7.066 1 96.94 180 GLN A O 1
ATOM 1468 N N . LEU A 1 181 ? 10.859 13.367 7.797 1 96.62 181 LEU A N 1
ATOM 1469 C CA . LEU A 1 181 ? 9.969 14.188 8.602 1 96.62 181 LEU A CA 1
ATOM 1470 C C . LEU A 1 181 ? 10.734 14.914 9.695 1 96.62 181 LEU A C 1
ATOM 1472 O O . LEU A 1 181 ? 10.5 16.109 9.945 1 96.62 181 LEU A O 1
ATOM 1476 N N . GLN A 1 182 ? 11.625 14.234 10.383 1 96.62 182 GLN A N 1
ATOM 1477 C CA . GLN A 1 182 ? 12.461 14.844 11.414 1 96.62 182 GLN A CA 1
ATOM 1478 C C . GLN A 1 182 ? 13.266 16.016 10.859 1 96.62 182 GLN A C 1
ATOM 1480 O O . GLN A 1 182 ? 13.375 17.062 11.5 1 96.62 182 GLN A O 1
ATOM 1485 N N . GLU A 1 183 ? 13.758 15.852 9.688 1 96.19 183 GLU A N 1
ATOM 1486 C CA . GLU A 1 183 ? 14.531 16.906 9.047 1 96.19 183 GLU A CA 1
ATOM 1487 C C . GLU A 1 183 ? 13.648 18.109 8.711 1 96.19 183 GLU A C 1
ATOM 1489 O O . GLU A 1 183 ? 14.055 19.266 8.922 1 96.19 183 GLU A O 1
ATOM 1494 N N . LYS A 1 184 ? 12.523 17.828 8.203 1 94.94 184 LYS A N 1
ATOM 1495 C CA . LYS A 1 184 ? 11.586 18.906 7.887 1 94.94 184 LYS A CA 1
ATOM 1496 C C . LYS A 1 184 ? 11.195 19.688 9.141 1 94.94 184 LYS A C 1
ATOM 1498 O O . LYS A 1 184 ? 11.156 20.922 9.133 1 94.94 184 LYS A O 1
ATOM 1503 N N . VAL A 1 185 ? 10.898 18.922 10.188 1 95.25 185 VAL A N 1
ATOM 1504 C CA . VAL A 1 185 ? 10.508 19.547 11.453 1 95.25 185 VAL A CA 1
ATOM 1505 C C . VAL A 1 185 ? 11.641 20.438 11.969 1 95.25 185 VAL A C 1
ATOM 1507 O O . VAL A 1 185 ? 11.398 21.547 12.445 1 95.25 185 VAL A O 1
ATOM 1510 N N . ARG A 1 186 ? 12.844 20 11.867 1 93.25 186 ARG A N 1
ATOM 1511 C CA . ARG A 1 186 ? 14.008 20.781 12.281 1 93.25 186 ARG A CA 1
ATOM 1512 C C . ARG A 1 186 ? 14.125 22.062 11.461 1 93.25 186 ARG A C 1
ATOM 1514 O O . ARG A 1 186 ? 14.414 23.125 12.008 1 93.25 186 ARG A O 1
ATOM 1521 N N . LYS A 1 187 ? 13.883 21.953 10.211 1 92.62 187 LYS A N 1
ATOM 1522 C CA . LYS A 1 187 ? 13.945 23.109 9.336 1 92.62 187 LYS A CA 1
ATOM 1523 C C . LYS A 1 187 ? 12.828 24.109 9.656 1 92.62 187 LYS A C 1
ATOM 1525 O O . LYS A 1 187 ? 13.055 25.312 9.664 1 92.62 187 LYS A O 1
ATOM 1530 N N . ASP A 1 188 ? 11.672 23.547 9.961 1 92.38 188 ASP A N 1
ATOM 1531 C CA . ASP A 1 188 ? 10.523 24.391 10.297 1 92.38 188 ASP A CA 1
ATOM 1532 C C . ASP A 1 188 ? 10.766 25.172 11.586 1 92.38 188 ASP A C 1
ATOM 1534 O O . ASP A 1 188 ? 10.359 26.328 11.695 1 92.38 188 ASP A O 1
ATOM 1538 N N . LYS A 1 189 ? 11.383 24.531 12.492 1 90.06 189 LYS A N 1
ATOM 1539 C CA . LYS A 1 189 ? 11.688 25.188 13.766 1 90.06 189 LYS A CA 1
ATOM 1540 C C . LYS A 1 189 ? 12.562 26.406 13.562 1 90.06 189 LYS A C 1
ATOM 1542 O O . LYS A 1 189 ? 12.461 27.391 14.32 1 90.06 189 LYS A O 1
ATOM 1547 N N . LYS A 1 190 ? 13.359 26.438 12.57 1 87.06 190 LYS A N 1
ATOM 1548 C CA . LYS A 1 190 ? 14.312 27.516 12.336 1 87.06 190 LYS A CA 1
ATOM 1549 C C . LYS A 1 190 ? 13.656 28.688 11.594 1 87.06 190 LYS A C 1
ATOM 1551 O O . LYS A 1 190 ? 14.195 29.797 11.57 1 87.06 190 LYS A O 1
ATOM 1556 N N . LYS A 1 191 ? 12.586 28.375 10.969 1 82.06 191 LYS A N 1
ATOM 1557 C CA . LYS A 1 191 ? 11.875 29.438 10.25 1 82.06 191 LYS A CA 1
ATOM 1558 C C . LYS A 1 191 ? 11.016 30.266 11.203 1 82.06 191 LYS A C 1
ATOM 1560 O O . LYS A 1 191 ? 10.969 31.5 11.094 1 82.06 191 LYS A O 1
ATOM 1565 N N . MET B 1 1 ? -21.281 24.781 7.105 1 83 1 MET B N 1
ATOM 1566 C CA . MET B 1 1 ? -20.234 25.375 7.918 1 83 1 MET B CA 1
ATOM 1567 C C . MET B 1 1 ? -19.078 25.859 7.047 1 83 1 MET B C 1
ATOM 1569 O O . MET B 1 1 ? -18.672 25.156 6.117 1 83 1 MET B O 1
ATOM 1573 N N . VAL B 1 2 ? -18.875 27.172 7.211 1 91.69 2 VAL B N 1
ATOM 1574 C CA . VAL B 1 2 ? -17.812 27.75 6.406 1 91.69 2 VAL B CA 1
ATOM 1575 C C . VAL B 1 2 ? -16.609 28.062 7.289 1 91.69 2 VAL B C 1
ATOM 1577 O O . VAL B 1 2 ? -16.75 28.562 8.406 1 91.69 2 VAL B O 1
ATOM 1580 N N . VAL B 1 3 ? -15.469 27.734 6.762 1 94.31 3 VAL B N 1
ATOM 1581 C CA . VAL B 1 3 ? -14.234 28.031 7.477 1 94.31 3 VAL B CA 1
ATOM 1582 C C . VAL B 1 3 ? -13.594 29.297 6.887 1 94.31 3 VAL B C 1
ATOM 1584 O O . VAL B 1 3 ? -13.453 29.406 5.668 1 94.31 3 VAL B O 1
ATOM 1587 N N . ILE B 1 4 ? -13.227 30.188 7.766 1 95.62 4 ILE B N 1
ATOM 1588 C CA . ILE B 1 4 ? -12.539 31.422 7.406 1 95.62 4 ILE B CA 1
ATOM 1589 C C . ILE B 1 4 ? -11.148 31.438 8.031 1 95.62 4 ILE B C 1
ATOM 1591 O O . ILE B 1 4 ? -10.992 31.141 9.219 1 95.62 4 ILE B O 1
ATOM 1595 N N . THR B 1 5 ? -10.195 31.766 7.219 1 97.69 5 THR B N 1
ATOM 1596 C CA . THR B 1 5 ? -8.852 31.688 7.773 1 97.69 5 THR B CA 1
ATOM 1597 C C . THR B 1 5 ? -7.996 32.844 7.297 1 97.69 5 THR B C 1
ATOM 1599 O O . THR B 1 5 ? -8.312 33.5 6.289 1 97.69 5 THR B O 1
ATOM 1602 N N . CYS B 1 6 ? -6.957 33.125 8.117 1 97.62 6 CYS B N 1
ATOM 1603 C CA . CYS B 1 6 ? -5.961 34.094 7.633 1 97.62 6 CYS B CA 1
ATOM 1604 C C . CYS B 1 6 ? -5.152 33.5 6.48 1 97.62 6 CYS B C 1
ATOM 1606 O O . CYS B 1 6 ? -5.434 32.375 6.027 1 97.62 6 CYS B O 1
ATOM 1608 N N . ASN B 1 7 ? -4.16 34.156 5.996 1 97.12 7 ASN B N 1
ATOM 1609 C CA . ASN B 1 7 ? -3.475 33.781 4.762 1 97.12 7 ASN B CA 1
ATOM 1610 C C . ASN B 1 7 ? -2.475 32.656 4.996 1 97.12 7 ASN B C 1
ATOM 1612 O O . ASN B 1 7 ? -1.863 32.156 4.051 1 97.12 7 ASN B O 1
ATOM 1616 N N . CYS B 1 8 ? -2.305 32.219 6.238 1 97.75 8 CYS B N 1
ATOM 1617 C CA . CYS B 1 8 ? -1.3 31.188 6.527 1 97.75 8 CYS B CA 1
ATOM 1618 C C . CYS B 1 8 ? -1.905 30.031 7.309 1 97.75 8 CYS B C 1
ATOM 1620 O O . CYS B 1 8 ? -1.187 29.125 7.746 1 97.75 8 CYS B O 1
ATOM 1622 N N . LEU B 1 9 ? -3.188 30.109 7.609 1 98.12 9 LEU B N 1
ATOM 1623 C CA . LEU B 1 9 ? -3.943 29.047 8.258 1 98.12 9 LEU B CA 1
ATOM 1624 C C . LEU B 1 9 ? -3.725 29.078 9.766 1 98.12 9 LEU B C 1
ATOM 1626 O O . LEU B 1 9 ? -4.109 28.125 10.469 1 98.12 9 LEU B O 1
ATOM 1630 N N . ASN B 1 10 ? -3.086 30.094 10.367 1 97.62 10 ASN B N 1
ATOM 1631 C CA . ASN B 1 10 ? -2.869 30.172 11.805 1 97.62 10 ASN B CA 1
ATOM 1632 C C . ASN B 1 10 ? -4.176 30.422 12.555 1 97.62 10 ASN B C 1
ATOM 1634 O O . ASN B 1 10 ? -4.449 29.781 13.57 1 97.62 10 ASN B O 1
ATOM 1638 N N . VAL B 1 11 ? -4.945 31.344 12.078 1 97.75 11 VAL B N 1
ATOM 1639 C CA . VAL B 1 11 ? -6.207 31.734 12.711 1 97.75 11 VAL B CA 1
ATOM 1640 C C . VAL B 1 11 ? -7.375 31.266 11.844 1 97.75 11 VAL B C 1
ATOM 1642 O O . VAL B 1 11 ? -7.465 31.625 10.672 1 97.75 11 VAL B O 1
ATOM 1645 N N . LYS B 1 12 ? -8.305 30.516 12.383 1 97 12 LYS B N 1
ATOM 1646 C CA . LYS B 1 12 ? -9.453 29.969 11.664 1 97 12 LYS B CA 1
ATOM 1647 C C . LYS B 1 12 ? -10.75 30.266 12.414 1 97 12 LYS B C 1
ATOM 1649 O O . LYS B 1 12 ? -10.805 30.156 13.641 1 97 12 LYS B O 1
ATOM 1654 N N . LEU B 1 13 ? -11.711 30.641 11.719 1 94.94 13 LEU B N 1
ATOM 1655 C CA . LEU B 1 13 ? -13.039 30.891 12.266 1 94.94 13 LEU B CA 1
ATOM 1656 C C . LEU B 1 13 ? -14.078 30 11.594 1 94.94 13 LEU B C 1
ATOM 1658 O O . LEU B 1 13 ? -14 29.75 10.391 1 94.94 13 LEU B O 1
ATOM 1662 N N . SER B 1 14 ? -14.977 29.594 12.336 1 93.44 14 SER B N 1
ATOM 1663 C CA . SER B 1 14 ? -16.078 28.812 11.812 1 93.44 14 SER B CA 1
ATOM 1664 C C . SER B 1 14 ? -17.375 29.625 11.789 1 93.44 14 SER B C 1
ATOM 1666 O O . SER B 1 14 ? -17.781 30.188 12.805 1 93.44 14 SER B O 1
ATOM 1668 N N . SER B 1 15 ? -17.938 29.688 10.625 1 91.12 15 SER B N 1
ATOM 1669 C CA . SER B 1 15 ? -19.172 30.453 10.453 1 91.12 15 SER B CA 1
ATOM 1670 C C . SER B 1 15 ? -20.25 29.609 9.773 1 91.12 15 SER B C 1
ATOM 1672 O O . SER B 1 15 ? -19.938 28.688 9.008 1 91.12 15 SER B O 1
ATOM 1674 N N . LYS B 1 16 ? -21.5 30 10.109 1 84.94 16 LYS B N 1
ATOM 1675 C CA . LYS B 1 16 ? -22.609 29.281 9.492 1 84.94 16 LYS B CA 1
ATOM 1676 C C . LYS B 1 16 ? -22.719 29.625 8.008 1 84.94 16 LYS B C 1
ATOM 1678 O O . LYS B 1 16 ? -23.109 28.781 7.199 1 84.94 16 LYS B O 1
ATOM 1683 N N . GLN B 1 17 ? -22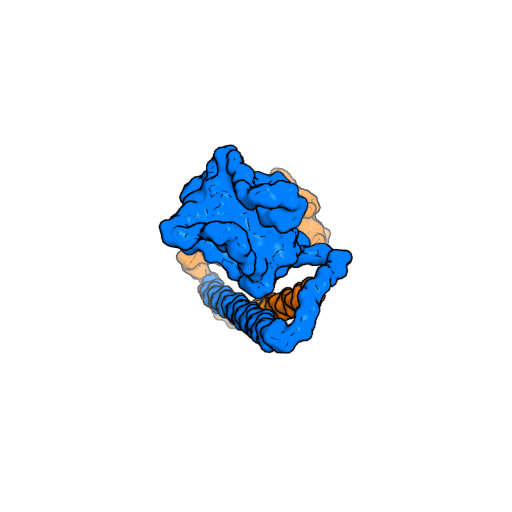.328 30.875 7.723 1 85.25 17 GLN B N 1
ATOM 1684 C CA . GLN B 1 17 ? -22.469 31.328 6.34 1 85.25 17 GLN B CA 1
ATOM 1685 C C . GLN B 1 17 ? -21.219 32.094 5.891 1 85.25 17 GLN B C 1
ATOM 1687 O O . GLN B 1 17 ? -20.375 32.469 6.715 1 85.25 17 GLN B O 1
ATOM 1692 N N . ASN B 1 18 ? -21.156 32.219 4.562 1 85.38 18 ASN B N 1
ATOM 1693 C CA . ASN B 1 18 ? -20.094 33.031 4.008 1 85.38 18 ASN B CA 1
ATOM 1694 C C . ASN B 1 18 ? -20.172 34.469 4.527 1 85.38 18 ASN B C 1
ATOM 1696 O O . ASN B 1 18 ? -21.266 34.969 4.867 1 85.38 18 ASN B O 1
ATOM 1700 N N . PRO B 1 19 ? -18.938 35.062 4.688 1 81.69 19 PRO B N 1
ATOM 1701 C CA . PRO B 1 19 ? -18.969 36.438 5.121 1 81.69 19 PRO B CA 1
ATOM 1702 C C . PRO B 1 19 ? -19.891 37.312 4.258 1 81.69 19 PRO B C 1
ATOM 1704 O O . PRO B 1 19 ? -20.016 37.062 3.055 1 81.69 19 PRO B O 1
ATOM 1707 N N . ASN B 1 20 ? -20.531 38.188 5.098 1 72.88 20 ASN B N 1
ATOM 1708 C CA . ASN B 1 20 ? -21.453 39.125 4.438 1 72.88 20 ASN B CA 1
ATOM 1709 C C . ASN B 1 20 ? -20.719 40.062 3.475 1 72.88 20 ASN B C 1
ATOM 1711 O O . ASN B 1 20 ? -19.516 40.312 3.648 1 72.88 20 ASN B O 1
ATOM 1715 N N . THR B 1 21 ? -21.406 40.406 2.473 1 71.38 21 THR B N 1
ATOM 1716 C CA . THR B 1 21 ? -20.844 41.281 1.466 1 71.38 21 THR B CA 1
ATOM 1717 C C . THR B 1 21 ? -20.859 42.75 1.955 1 71.38 21 THR B C 1
ATOM 1719 O O . THR B 1 21 ? -20.234 43.625 1.352 1 71.38 21 THR B O 1
ATOM 1722 N N . ALA B 1 22 ? -21.516 42.906 3.125 1 73.56 22 ALA B N 1
ATOM 1723 C CA . ALA B 1 22 ? -21.547 44.312 3.59 1 73.56 22 ALA B CA 1
ATOM 1724 C C . ALA B 1 22 ? -20.203 44.688 4.207 1 73.56 22 ALA B C 1
ATOM 1726 O O . ALA B 1 22 ? -19.766 44.094 5.195 1 73.56 22 ALA B O 1
ATOM 1727 N N . VAL B 1 23 ? -19.5 45.625 3.5 1 74.38 23 VAL B N 1
ATOM 1728 C CA . VAL B 1 23 ? -18.172 46.062 3.893 1 74.38 23 VAL B CA 1
ATOM 1729 C C . VAL B 1 23 ? -18.281 47.344 4.695 1 74.38 23 VAL B C 1
ATOM 1731 O O . VAL B 1 23 ? -19.047 48.25 4.344 1 74.38 23 VAL B O 1
ATOM 1734 N N . PHE B 1 24 ? -17.641 47.312 5.902 1 79.56 24 PHE B N 1
ATOM 1735 C CA . PHE B 1 24 ? -17.625 48.5 6.742 1 79.56 24 PHE B CA 1
ATOM 1736 C C . PHE B 1 24 ? -16.203 48.969 7 1 79.56 24 PHE B C 1
ATOM 1738 O O . PHE B 1 24 ? -15.258 48.188 6.883 1 79.56 24 PHE B O 1
ATOM 1745 N N . GLU B 1 25 ? -16.062 50.312 7.117 1 77.38 25 GLU B N 1
ATOM 1746 C CA . GLU B 1 25 ? -14.773 50.844 7.543 1 77.38 25 GLU B CA 1
ATOM 1747 C C . GLU B 1 25 ? -14.578 50.688 9.047 1 77.38 25 GLU B C 1
ATOM 1749 O O . GLU B 1 25 ? -15.508 50.906 9.828 1 77.38 25 GLU B O 1
ATOM 1754 N N . PHE B 1 26 ? -13.562 50.031 9.336 1 79.31 26 PHE B N 1
ATOM 1755 C CA . PHE B 1 26 ? -13.25 49.906 10.758 1 79.31 26 PHE B CA 1
ATOM 1756 C C . PHE B 1 26 ? -12.953 51.25 11.375 1 79.31 26 PHE B C 1
ATOM 1758 O O . PHE B 1 26 ? -1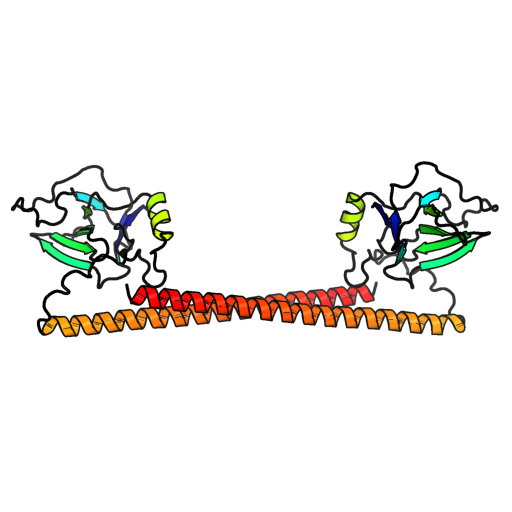2.219 52.062 10.797 1 79.31 26 PHE B O 1
ATOM 1765 N N . LEU B 1 27 ? -13.93 52.062 11.789 1 64.62 27 LEU B N 1
ATOM 1766 C CA . LEU B 1 27 ? -14.047 53.469 12.172 1 64.62 27 LEU B CA 1
ATOM 1767 C C . LEU B 1 27 ? -12.898 53.875 13.094 1 64.62 27 LEU B C 1
ATOM 1769 O O . LEU B 1 27 ? -13.039 53.875 14.312 1 64.62 27 LEU B O 1
ATOM 1773 N N . THR B 1 28 ? -11.633 53.406 12.977 1 58.31 28 THR B N 1
ATOM 1774 C CA . THR B 1 28 ? -10.891 54.156 13.992 1 58.31 28 THR B CA 1
ATOM 1775 C C . THR B 1 28 ? -10.664 55.594 13.562 1 58.31 28 THR B C 1
ATOM 1777 O O . THR B 1 28 ? -10.68 55.906 12.367 1 58.31 28 THR B O 1
ATOM 1780 N N . ASP B 1 29 ? -11.039 56.438 14.414 1 51.62 29 ASP B N 1
ATOM 1781 C CA . ASP B 1 29 ? -10.883 57.875 14.227 1 51.62 29 ASP B CA 1
ATOM 1782 C C . ASP B 1 29 ? -9.719 58.188 13.289 1 51.62 29 ASP B C 1
ATOM 1784 O O . ASP B 1 29 ? -9.711 59.219 12.625 1 51.62 29 ASP B O 1
ATOM 1788 N N . SER B 1 30 ? -8.445 57.812 13.695 1 49.94 30 SER B N 1
ATOM 1789 C CA . SER B 1 30 ? -7.293 58.531 13.148 1 49.94 30 SER B CA 1
ATOM 1790 C C . SER B 1 30 ? -6.902 57.969 11.781 1 49.94 30 SER B C 1
ATOM 1792 O O . SER B 1 30 ? -6.531 56.812 11.664 1 49.94 30 SER B O 1
ATOM 1794 N N . GLY B 1 31 ? -7.738 58.062 10.805 1 52.31 31 GLY B N 1
ATOM 1795 C CA . GLY B 1 31 ? -7.359 57.906 9.406 1 52.31 31 GLY B CA 1
ATOM 1796 C C . GLY B 1 31 ? -5.906 57.531 9.219 1 52.31 31 GLY B C 1
ATOM 1797 O O . GLY B 1 31 ? -5.328 57.75 8.156 1 52.31 31 GLY B O 1
ATOM 1798 N N . SER B 1 32 ? -5.262 57.062 10.273 1 58.97 32 SER B N 1
ATOM 1799 C CA . SER B 1 32 ? -3.814 56.906 10.156 1 58.97 32 SER B CA 1
ATOM 1800 C C . SER B 1 32 ? -3.445 55.531 9.609 1 58.97 32 SER B C 1
ATOM 1802 O O . SER B 1 32 ? -4.133 54.562 9.875 1 58.97 32 SER B O 1
ATOM 1804 N N . GLU B 1 33 ? -2.662 55.5 8.617 1 63.47 33 GLU B N 1
ATOM 1805 C CA . GLU B 1 33 ? -2.041 54.344 7.961 1 63.47 33 GLU B CA 1
ATOM 1806 C C . GLU B 1 33 ? -1.646 53.281 8.977 1 63.47 33 GLU B C 1
ATOM 1808 O O . GLU B 1 33 ? -1.51 52.094 8.625 1 63.47 33 GLU B O 1
ATOM 1813 N N . ASN B 1 34 ? -1.772 53.562 10.258 1 67.69 34 ASN B N 1
ATOM 1814 C CA . ASN B 1 34 ? -1.326 52.625 11.266 1 67.69 34 ASN B CA 1
ATOM 1815 C C . ASN B 1 34 ? -2.506 51.969 11.992 1 67.69 34 ASN B C 1
ATOM 1817 O O . ASN B 1 34 ? -2.324 51.312 13.008 1 67.69 34 ASN B O 1
ATOM 1821 N N . THR B 1 35 ? -3.645 52.062 11.445 1 77.69 35 THR B N 1
ATOM 1822 C CA . THR B 1 35 ? -4.852 51.531 12.062 1 77.69 35 THR B CA 1
ATOM 1823 C C . THR B 1 35 ? -5.09 50.094 11.617 1 77.69 35 THR B C 1
ATOM 1825 O O . THR B 1 35 ? -4.875 49.75 10.453 1 77.69 35 THR B O 1
ATOM 1828 N N . PRO B 1 36 ? -5.52 49.312 12.516 1 86 36 PRO B N 1
ATOM 1829 C CA . PRO B 1 36 ? -5.824 47.906 12.133 1 86 36 PRO B CA 1
ATOM 1830 C C . PRO B 1 36 ? -6.848 47.844 11 1 86 36 PRO B C 1
ATOM 1832 O O . PRO B 1 36 ? -7.75 48.688 10.914 1 86 36 PRO B O 1
ATOM 1835 N N . PHE B 1 37 ? -6.711 46.844 10.102 1 89.31 37 PHE B N 1
ATOM 1836 C CA . PHE B 1 37 ? -7.566 46.5 8.969 1 89.31 37 PHE B CA 1
ATOM 1837 C C . PHE B 1 37 ? -7.352 47.5 7.828 1 89.31 37 PHE B C 1
ATOM 1839 O O . PHE B 1 37 ? -7.867 47.312 6.727 1 89.31 37 PHE B O 1
ATOM 1846 N N . TYR B 1 38 ? -6.562 48.562 8.211 1 83.06 38 TYR B N 1
ATOM 1847 C CA . TYR B 1 38 ? -6.285 49.531 7.148 1 83.06 38 TYR B CA 1
ATOM 1848 C C . TYR B 1 38 ? -5.359 48.938 6.098 1 83.06 38 TYR B C 1
ATOM 1850 O O . TYR B 1 38 ? -4.395 48.25 6.43 1 83.06 38 TYR B O 1
ATOM 1858 N N . PRO B 1 39 ? -5.531 49.188 4.973 1 79.25 39 PRO B N 1
ATOM 1859 C CA . PRO B 1 39 ? -6.594 49.938 4.289 1 79.25 39 PRO B CA 1
ATOM 1860 C C . PRO B 1 39 ? -7.812 49.062 3.982 1 79.25 39 PRO B C 1
ATOM 1862 O O . PRO B 1 39 ? -8.734 49.5 3.289 1 79.25 39 PRO B O 1
ATOM 1865 N N . ASN B 1 40 ? -7.715 47.906 4.477 1 77.19 40 ASN B N 1
ATOM 1866 C CA . ASN B 1 40 ? -8.805 47 4.176 1 77.19 40 ASN B CA 1
ATOM 1867 C C . ASN B 1 40 ? -10.07 47.344 4.957 1 77.19 40 ASN B C 1
ATOM 1869 O O . ASN B 1 40 ? -10.039 48.219 5.836 1 77.19 40 ASN B O 1
ATOM 1873 N N . LYS B 1 41 ? -11.094 46.719 4.387 1 84.25 41 LYS B N 1
ATOM 1874 C CA . LYS B 1 41 ? -12.383 46.875 5.051 1 84.25 41 LYS B CA 1
ATOM 1875 C C . LYS B 1 41 ? -12.727 45.656 5.898 1 84.25 41 LYS B C 1
ATOM 1877 O O . LYS B 1 41 ? -11.945 44.719 5.98 1 84.25 41 LYS B O 1
ATOM 1882 N N . VAL B 1 42 ? -13.773 45.875 6.656 1 91.19 42 VAL B N 1
ATOM 1883 C CA . VAL B 1 42 ? -14.164 44.781 7.547 1 91.19 42 VAL B CA 1
ATOM 1884 C C . VAL B 1 42 ? -15.562 44.281 7.184 1 91.19 42 VAL B C 1
ATOM 1886 O O . VAL B 1 42 ? -16.344 45.031 6.594 1 91.19 42 VAL B O 1
ATOM 1889 N N . LEU B 1 43 ? -15.719 43.062 7.457 1 90.56 43 LEU B N 1
ATOM 1890 C CA . LEU B 1 43 ? -17 42.406 7.285 1 90.56 43 LEU B CA 1
ATOM 1891 C C . LEU B 1 43 ? -17.516 41.844 8.609 1 90.56 43 LEU B C 1
ATOM 1893 O O . LEU B 1 43 ? -16.734 41.562 9.516 1 90.56 43 LEU B O 1
ATOM 1897 N N . LEU B 1 44 ? -18.828 41.812 8.656 1 87.69 44 LEU B N 1
ATOM 1898 C CA . LEU B 1 44 ? -19.438 41.25 9.844 1 87.69 44 LEU B CA 1
ATOM 1899 C C . LEU B 1 44 ? -19.719 39.75 9.648 1 87.69 44 LEU B C 1
ATOM 1901 O O . LEU B 1 44 ? -20.25 39.344 8.609 1 87.69 44 LEU B O 1
ATOM 1905 N N . VAL B 1 45 ? -19.312 38.969 10.656 1 89.44 45 VAL B N 1
ATOM 1906 C CA . VAL B 1 45 ? -19.562 37.531 10.555 1 89.44 45 VAL B CA 1
ATOM 1907 C C . VAL B 1 45 ? -20.031 37 11.898 1 89.44 45 VAL B C 1
ATOM 1909 O O . VAL B 1 45 ? -19.609 37.469 12.953 1 89.44 45 VAL B O 1
ATOM 1912 N N . GLU B 1 46 ? -20.922 36.062 11.805 1 87.31 46 GLU B N 1
ATOM 1913 C CA . GLU B 1 46 ? -21.344 35.344 13 1 87.31 46 GLU B CA 1
ATOM 1914 C C . GLU B 1 46 ? -20.609 34 13.125 1 87.31 46 GLU B C 1
ATOM 1916 O O . GLU B 1 46 ? -20.609 33.219 12.188 1 87.31 46 GLU B O 1
ATOM 1921 N N . VAL B 1 47 ? -19.969 33.844 14.32 1 86.31 47 VAL B N 1
ATOM 1922 C CA . VAL B 1 47 ? -19.172 32.625 14.5 1 86.31 47 VAL B CA 1
ATOM 1923 C C . VAL B 1 47 ? -20 31.562 15.242 1 86.31 47 VAL B C 1
ATOM 1925 O O . VAL B 1 47 ? -20.891 31.906 16.016 1 86.31 47 VAL B O 1
ATOM 1928 N N . ILE B 1 48 ? -19.781 30.375 14.891 1 82.56 48 ILE B N 1
ATOM 1929 C CA . ILE B 1 48 ? -20.438 29.25 15.555 1 82.56 48 ILE B CA 1
ATOM 1930 C C . ILE B 1 48 ? -19.391 28.406 16.281 1 82.56 48 ILE B C 1
ATOM 1932 O O . ILE B 1 48 ? -18.203 28.469 15.969 1 82.56 48 ILE B O 1
ATOM 1936 N N . ASP B 1 49 ? -19.688 27.625 17.391 1 72.75 49 ASP B N 1
ATOM 1937 C CA . ASP B 1 49 ? -18.797 26.703 18.094 1 72.75 49 ASP B CA 1
ATOM 1938 C C . ASP B 1 49 ? -18.188 25.672 17.141 1 72.75 49 ASP B C 1
ATOM 1940 O O . ASP B 1 49 ? -18.906 25.109 16.297 1 72.75 49 ASP B O 1
ATOM 1944 N N . PRO B 1 50 ? -16.781 25.281 17.391 1 66.25 50 PRO B N 1
ATOM 1945 C CA . PRO B 1 50 ? -15.766 25.859 18.281 1 66.25 50 PRO B CA 1
ATOM 1946 C C . PRO B 1 50 ? -15.297 27.234 17.828 1 66.25 50 PRO B C 1
ATOM 1948 O O . PRO B 1 50 ? -14.586 27.344 16.812 1 66.25 50 PRO B O 1
ATOM 1951 N N . GLY B 1 51 ? -15.945 28.219 17.391 1 85.19 51 GLY B N 1
ATOM 1952 C CA . GLY B 1 51 ? -15.922 29.594 16.922 1 85.19 51 GLY B CA 1
ATOM 1953 C C . GLY B 1 51 ? -14.586 30 16.328 1 85.19 51 GLY B C 1
ATOM 1954 O O . GLY B 1 51 ? -14.5 30.312 15.133 1 85.19 51 GLY B O 1
ATOM 1955 N N . ILE B 1 52 ? -13.422 29.969 17.109 1 92.94 52 ILE B N 1
ATOM 1956 C CA . ILE B 1 52 ? -12.117 30.469 16.672 1 92.94 52 ILE B CA 1
ATOM 1957 C C . ILE B 1 52 ? -11.039 29.438 17.016 1 92.94 52 ILE B C 1
ATOM 1959 O O . ILE B 1 52 ? -10.977 28.969 18.156 1 92.94 52 ILE B O 1
ATOM 1963 N N . THR B 1 53 ? -10.312 28.969 16.062 1 95.44 53 THR B N 1
ATOM 1964 C CA . THR B 1 53 ? -9.164 28.078 16.266 1 95.44 53 THR B CA 1
ATOM 1965 C C . THR B 1 53 ? -7.867 28.781 15.883 1 95.44 53 THR B C 1
ATOM 1967 O O . THR B 1 53 ? -7.75 29.328 14.789 1 95.44 53 THR B O 1
ATOM 1970 N N . ILE B 1 54 ? -6.934 28.781 16.844 1 96.38 54 ILE B N 1
ATOM 1971 C CA . ILE B 1 54 ? -5.617 29.359 16.609 1 96.38 54 ILE B CA 1
ATOM 1972 C C . ILE B 1 54 ? -4.555 28.266 16.688 1 96.38 54 ILE B C 1
ATOM 1974 O O . ILE B 1 54 ? -4.383 27.625 17.734 1 96.38 54 ILE B O 1
ATOM 1978 N N . GLU B 1 55 ? -3.812 28 15.625 1 96.25 55 GLU B N 1
ATOM 1979 C CA . GLU B 1 55 ? -2.811 26.938 15.586 1 96.25 55 GLU B CA 1
ATOM 1980 C C . GLU B 1 55 ? -1.601 27.297 16.438 1 96.25 55 GLU B C 1
ATOM 1982 O O . GLU B 1 55 ? -1.132 26.469 17.234 1 96.25 55 GLU B O 1
ATOM 1987 N N . GLN B 1 56 ? -1.092 28.516 16.312 1 94.06 56 GLN B N 1
ATOM 1988 C CA . GLN B 1 56 ? 0.022 29.031 17.094 1 94.06 56 GLN B CA 1
ATOM 1989 C C . GLN B 1 56 ? -0.347 30.344 17.781 1 94.06 56 GLN B C 1
ATOM 1991 O O . GLN B 1 56 ? -0.152 31.422 17.203 1 94.06 56 GLN B O 1
ATOM 1996 N N . ASP B 1 57 ? -0.723 30.25 18.984 1 93.44 57 ASP B N 1
ATOM 1997 C CA . ASP B 1 57 ? -1.282 31.391 19.703 1 93.44 57 ASP B CA 1
ATOM 1998 C C . ASP B 1 57 ? -0.222 32.469 19.953 1 93.44 57 ASP B C 1
ATOM 2000 O O . ASP B 1 57 ? -0.534 33.656 19.984 1 93.44 57 ASP B O 1
ATOM 2004 N N . TYR B 1 58 ? 0.986 32.031 20.125 1 90.38 58 TYR B N 1
ATOM 2005 C CA . TYR B 1 58 ? 2.047 33 20.406 1 90.38 58 TYR B CA 1
ATOM 2006 C C . TYR B 1 58 ? 2.33 33.875 19.188 1 90.38 58 TYR B C 1
ATOM 2008 O O . TYR B 1 58 ? 3.014 34.906 19.281 1 90.38 58 TYR B O 1
ATOM 2016 N N . LEU B 1 59 ? 1.73 33.531 18.031 1 92.94 59 LEU B N 1
ATOM 2017 C CA . LEU B 1 59 ? 1.878 34.344 16.812 1 92.94 59 LEU B CA 1
ATOM 2018 C C . LEU B 1 59 ? 0.661 35.219 16.594 1 92.94 59 LEU B C 1
ATOM 2020 O O . LEU B 1 59 ? 0.413 35.688 15.477 1 92.94 59 LEU B O 1
ATOM 2024 N N . VAL B 1 60 ? -0.096 35.406 17.594 1 95.44 60 VAL B N 1
ATOM 2025 C CA . VAL B 1 60 ? -1.261 36.281 17.5 1 95.44 60 VAL B CA 1
ATOM 2026 C C . VAL B 1 60 ? -1.08 37.5 18.406 1 95.44 60 VAL B C 1
ATOM 2028 O O . VAL B 1 60 ? -0.791 37.375 19.594 1 95.44 60 VAL B O 1
ATOM 2031 N N . HIS B 1 61 ? -1.113 38.656 17.844 1 94.81 61 HIS B N 1
ATOM 2032 C CA . HIS B 1 61 ? -1.088 39.906 18.609 1 94.81 61 HIS B CA 1
ATOM 2033 C C . HIS B 1 61 ? -2.5 40.406 18.875 1 94.81 61 HIS B C 1
ATOM 2035 O O . HIS B 1 61 ? -3.322 40.5 17.969 1 94.81 61 HIS B O 1
ATOM 2041 N N . ARG B 1 62 ? -2.768 40.625 20.062 1 95 62 ARG B N 1
ATOM 2042 C CA . ARG B 1 62 ? -4.066 41.125 20.5 1 95 62 ARG B CA 1
ATOM 2043 C C . ARG B 1 62 ? -3.961 42.594 20.969 1 95 62 ARG B C 1
ATOM 2045 O O . ARG B 1 62 ? -3.191 42.875 21.891 1 95 62 ARG B O 1
ATOM 2052 N N . GLN B 1 63 ? -4.672 43.438 20.328 1 92.25 63 GLN B N 1
ATOM 2053 C CA . GLN B 1 63 ? -4.598 44.875 20.625 1 92.25 63 GLN B CA 1
ATOM 2054 C C . GLN B 1 63 ? -5.992 45.469 20.812 1 92.25 63 GLN B C 1
ATOM 2056 O O . GLN B 1 63 ? -6.844 45.344 19.938 1 92.25 63 GLN B O 1
ATOM 2061 N N . PRO B 1 64 ? -6.234 46.125 21.875 1 91.81 64 PRO B N 1
ATOM 2062 C CA . PRO B 1 64 ? -7.508 46.844 22.062 1 91.81 64 PRO B CA 1
ATOM 2063 C C . PRO B 1 64 ? -7.566 48.156 21.281 1 91.81 64 PRO B C 1
ATOM 2065 O O . PRO B 1 64 ? -6.617 48.938 21.312 1 91.81 64 PRO B O 1
ATOM 2068 N N . ILE B 1 65 ? -8.523 48.281 20.516 1 87.75 65 ILE B N 1
ATOM 2069 C CA . ILE B 1 65 ? -8.805 49.5 19.781 1 87.75 65 ILE B CA 1
ATOM 2070 C C . ILE B 1 65 ? -10.25 49.938 20 1 87.75 65 ILE B C 1
ATOM 2072 O O . ILE B 1 65 ? -11.172 49.344 19.438 1 87.75 65 ILE B O 1
ATOM 2076 N N . GLY B 1 66 ? -10.406 51.062 20.844 1 86.31 66 GLY B N 1
ATOM 2077 C CA . GLY B 1 66 ? -11.773 51.406 21.203 1 86.31 66 GLY B CA 1
ATOM 2078 C C . GLY B 1 66 ? -12.477 50.281 21.969 1 86.31 66 GLY B C 1
ATOM 2079 O O . GLY B 1 66 ? -11.992 49.844 23.016 1 86.31 66 GLY B O 1
ATOM 2080 N N . GLU B 1 67 ? -13.609 49.875 21.438 1 87.19 67 GLU B N 1
ATOM 2081 C CA . GLU B 1 67 ? -14.383 48.844 22.094 1 87.19 67 GLU B CA 1
ATOM 2082 C C . GLU B 1 67 ? -14.023 47.469 21.547 1 87.19 67 GLU B C 1
ATOM 2084 O O . GLU B 1 67 ? -14.586 46.438 21.984 1 87.19 67 GLU B O 1
ATOM 2089 N N . TRP B 1 68 ? -13.156 47.469 20.578 1 90.31 68 TRP B N 1
ATOM 2090 C CA . TRP B 1 68 ? -12.844 46.219 19.906 1 90.31 68 TRP B CA 1
ATOM 2091 C C . TRP B 1 68 ? -11.484 45.688 20.359 1 90.31 68 TRP B C 1
ATOM 2093 O O . TRP B 1 68 ? -10.578 46.469 20.688 1 90.31 68 TRP B O 1
ATOM 2103 N N . LEU B 1 69 ? -11.438 44.375 20.469 1 93.31 69 LEU B N 1
ATOM 2104 C CA . LEU B 1 69 ? -10.156 43.656 20.578 1 93.31 69 LEU B CA 1
ATOM 2105 C C . LEU B 1 69 ? -9.742 43.094 19.219 1 93.31 69 LEU B C 1
ATOM 2107 O O . LEU B 1 69 ? -10.383 42.156 18.719 1 93.31 69 LEU B O 1
ATOM 2111 N N . VAL B 1 70 ? -8.656 43.625 18.719 1 94.56 70 VAL B N 1
ATOM 2112 C CA . VAL B 1 70 ? -8.211 43.219 17.391 1 94.56 70 VAL B CA 1
ATOM 2113 C C . VAL B 1 70 ? -7.18 42.094 17.5 1 94.56 70 VAL B C 1
ATOM 2115 O O . VAL B 1 70 ? -6.254 42.188 18.312 1 94.56 70 VAL B O 1
ATOM 2118 N N . HIS B 1 71 ? -7.383 41.031 16.734 1 96 71 HIS B N 1
ATOM 2119 C CA . HIS B 1 71 ? -6.461 39.906 16.672 1 96 71 HIS B CA 1
ATOM 2120 C C . HIS B 1 71 ? -5.715 39.906 15.336 1 96 71 HIS B C 1
ATOM 2122 O O . HIS B 1 71 ? -6.332 39.75 14.273 1 96 71 HIS B O 1
ATOM 2128 N N . SER B 1 72 ? -4.379 40.062 15.422 1 96 72 SER B N 1
ATOM 2129 C CA . SER B 1 72 ? -3.537 40.094 14.234 1 96 72 SER B CA 1
ATOM 2130 C C . SER B 1 72 ? -2.59 38.906 14.18 1 96 72 SER B C 1
ATOM 2132 O O . SER B 1 72 ? -1.951 38.562 15.18 1 96 72 SER B O 1
ATOM 2134 N N . CYS B 1 73 ? -2.605 38.219 13.086 1 96.12 73 CYS B N 1
ATOM 2135 C CA . CYS B 1 73 ? -1.645 37.125 12.883 1 96.12 73 CYS B CA 1
ATOM 2136 C C . CYS B 1 73 ? -0.26 37.688 12.57 1 96.12 73 CYS B C 1
ATOM 2138 O O . CYS B 1 73 ? -0.07 38.344 11.539 1 96.12 73 CYS B O 1
ATOM 2140 N N . LEU B 1 74 ? 0.677 37.406 13.328 1 93.88 74 LEU B N 1
ATOM 2141 C CA . LEU B 1 74 ? 2.025 37.938 13.164 1 93.88 74 LEU B CA 1
ATOM 2142 C C . LEU B 1 74 ? 2.775 37.156 12.078 1 93.88 74 LEU B C 1
ATOM 2144 O O . LEU B 1 74 ? 3.754 37.688 11.516 1 93.88 74 LEU B O 1
ATOM 2148 N N . ASN B 1 75 ? 2.287 36 11.805 1 93.81 75 ASN B N 1
ATOM 2149 C CA . ASN B 1 75 ? 2.945 35.188 10.789 1 93.81 75 ASN B CA 1
ATOM 2150 C C . ASN B 1 75 ? 2.67 35.719 9.383 1 93.81 75 ASN B C 1
ATOM 2152 O O . ASN B 1 75 ? 3.596 35.875 8.594 1 93.81 75 ASN B O 1
ATOM 2156 N N . CYS B 1 76 ? 1.436 35.938 9.039 1 95 76 CYS B N 1
ATOM 2157 C CA . CYS B 1 76 ? 1.132 36.406 7.684 1 95 76 CYS B CA 1
ATOM 2158 C C . CYS B 1 76 ? 0.9 37.906 7.648 1 95 76 CYS B C 1
ATOM 2160 O O . CYS B 1 76 ? 0.79 38.5 6.57 1 95 76 CYS B O 1
ATOM 2162 N N . GLY B 1 77 ? 0.785 38.562 8.797 1 92.81 77 GLY B N 1
ATOM 2163 C CA . GLY B 1 77 ? 0.687 40 8.891 1 92.81 77 GLY B CA 1
ATOM 2164 C C . GLY B 1 77 ? -0.736 40.5 8.766 1 92.81 77 GLY B C 1
ATOM 2165 O O . GLY B 1 77 ? -0.972 41.719 8.789 1 92.81 77 GLY B O 1
ATOM 2166 N N . LEU B 1 78 ? -1.651 39.656 8.719 1 95.38 78 LEU B N 1
ATOM 2167 C CA . LEU B 1 78 ? -3.031 40.094 8.484 1 95.38 78 LEU B CA 1
ATOM 2168 C C . LEU B 1 78 ? -3.73 40.406 9.805 1 95.38 78 LEU B C 1
ATOM 2170 O O . LEU B 1 78 ? -3.633 39.625 10.766 1 95.38 78 LEU B O 1
ATOM 2174 N N . ASP B 1 79 ? -4.348 41.594 9.922 1 95.38 79 ASP B N 1
ATOM 2175 C CA . ASP B 1 79 ? -5.352 41.781 10.961 1 95.38 79 ASP B CA 1
ATOM 2176 C C . ASP B 1 79 ? -6.594 40.938 10.688 1 95.38 79 ASP B C 1
ATOM 2178 O O . ASP B 1 79 ? -7.402 41.281 9.82 1 95.38 79 ASP B O 1
ATOM 2182 N N . VAL B 1 80 ? -6.77 39.906 11.445 1 96.5 80 VAL B N 1
ATOM 2183 C CA . VAL B 1 80 ? -7.688 38.844 11.031 1 96.5 80 VAL B CA 1
ATOM 2184 C C . VAL B 1 80 ? -9.109 39.188 11.445 1 96.5 80 VAL B C 1
ATOM 2186 O O . VAL B 1 80 ? -10.016 39.25 10.602 1 96.5 80 VAL B O 1
ATOM 2189 N N . TYR B 1 81 ? -9.312 39.406 12.719 1 95.06 81 TYR B N 1
ATOM 2190 C CA . TYR B 1 81 ? -10.664 39.656 13.188 1 95.06 81 TYR B CA 1
ATOM 2191 C C . TYR B 1 81 ? -10.648 40.562 14.43 1 95.06 81 TYR B C 1
ATOM 2193 O O . TYR B 1 81 ? -9.602 40.75 15.047 1 95.06 81 TYR B O 1
ATOM 2201 N N . ALA B 1 82 ? -11.789 41.125 14.773 1 93.5 82 ALA B N 1
ATOM 2202 C CA . ALA B 1 82 ? -11.992 41.938 15.984 1 93.5 82 ALA B CA 1
ATOM 2203 C C . ALA B 1 82 ? -13.266 41.5 16.719 1 93.5 82 ALA B C 1
ATOM 2205 O O . ALA B 1 82 ? -14.266 41.156 16.078 1 93.5 82 ALA B O 1
ATOM 2206 N N . THR B 1 83 ? -13.141 41.438 17.969 1 92.88 83 THR B N 1
ATOM 2207 C CA . THR B 1 83 ? -14.273 41.031 18.781 1 92.88 83 THR B CA 1
ATOM 2208 C C . THR B 1 83 ? -14.688 42.156 19.734 1 92.88 83 THR B C 1
ATOM 2210 O O . THR B 1 83 ? -13.883 43.031 20.062 1 92.88 83 THR B O 1
ATOM 2213 N N . LYS B 1 84 ? -15.844 42.188 20.125 1 88.81 84 LYS B N 1
ATOM 2214 C CA . LYS B 1 84 ? -16.391 43.031 21.172 1 88.81 84 LYS B CA 1
ATOM 2215 C C . LYS B 1 84 ? -17.047 42.219 22.281 1 88.81 84 LYS B C 1
ATOM 2217 O O . LYS B 1 84 ? -17.609 41.156 22.016 1 88.81 84 LYS B O 1
ATOM 2222 N N . PRO B 1 85 ? -16.859 42.688 23.5 1 85.62 85 PRO B N 1
ATOM 2223 C CA . PRO B 1 85 ? -17.422 41.906 24.609 1 85.62 85 PRO B CA 1
ATOM 2224 C C . PRO B 1 85 ? -18.906 41.594 24.422 1 85.62 85 PRO B C 1
ATOM 2226 O O . PRO B 1 85 ? -19.656 42.438 23.906 1 85.62 85 PRO B O 1
ATOM 2229 N N . ARG B 1 86 ? -19.375 40.406 24.734 1 81.81 86 ARG B N 1
ATOM 2230 C CA . ARG B 1 86 ? -20.75 39.938 24.781 1 81.81 86 ARG B CA 1
ATOM 2231 C C . ARG B 1 86 ? -21.375 39.906 23.391 1 81.81 86 ARG B C 1
ATOM 2233 O O . ARG B 1 86 ? -22.594 40.094 23.25 1 81.81 86 ARG B O 1
ATOM 2240 N N . SER B 1 87 ? -20.625 39.938 22.375 1 79.81 87 SER B N 1
ATOM 2241 C CA . SER B 1 87 ? -21.141 39.812 21.016 1 79.81 87 SER B CA 1
ATOM 2242 C C . SER B 1 87 ? -20.609 38.562 20.344 1 79.81 87 SER B C 1
ATOM 2244 O O . SER B 1 87 ? -19.438 38.219 20.5 1 79.81 87 SER B O 1
ATOM 2246 N N . SER B 1 88 ? -21.484 37.812 19.719 1 77.88 88 SER B N 1
ATOM 2247 C CA . SER B 1 88 ? -21.062 36.688 18.891 1 77.88 88 SER B CA 1
ATOM 2248 C C . SER B 1 88 ? -20.688 37.156 17.484 1 77.88 88 SER B C 1
ATOM 2250 O O . SER B 1 88 ? -20.141 36.375 16.703 1 77.88 88 SER B O 1
ATOM 2252 N N . ARG B 1 89 ? -20.953 38.406 17.25 1 84.06 89 ARG B N 1
ATOM 2253 C CA . ARG B 1 89 ? -20.609 38.938 15.938 1 84.06 89 ARG B CA 1
ATOM 2254 C C . ARG B 1 89 ? -19.188 39.531 15.938 1 84.06 89 ARG B C 1
ATOM 2256 O O . ARG B 1 89 ? -18.812 40.25 16.875 1 84.06 89 ARG B O 1
ATOM 2263 N N . LEU B 1 90 ? -18.422 39.062 15.023 1 90.5 90 LEU B N 1
ATOM 2264 C CA . LEU B 1 90 ? -17.047 39.5 14.867 1 90.5 90 LEU B CA 1
ATOM 2265 C C . LEU B 1 90 ? -16.875 40.344 13.594 1 90.5 90 LEU B C 1
ATOM 2267 O O . LEU B 1 90 ? -17.672 40.188 12.656 1 90.5 90 LEU B O 1
ATOM 2271 N N . LEU B 1 91 ? -15.969 41.25 13.664 1 90.69 91 LEU B N 1
ATOM 2272 C CA . LEU B 1 91 ? -15.492 41.906 12.453 1 90.69 91 LEU B CA 1
ATOM 2273 C C . LEU B 1 91 ? -14.297 41.125 11.859 1 90.69 91 LEU B C 1
ATOM 2275 O O . LEU B 1 91 ? -13.375 40.781 12.594 1 90.69 91 LEU B O 1
ATOM 2279 N N . ILE B 1 92 ? -14.383 40.875 10.602 1 93.81 92 ILE B N 1
ATOM 2280 C CA . ILE B 1 92 ? -13.266 40.156 9.992 1 93.81 92 ILE B CA 1
ATOM 2281 C C . ILE B 1 92 ? -12.688 41 8.859 1 93.81 92 ILE B C 1
ATOM 2283 O O . ILE B 1 92 ? -13.398 41.781 8.227 1 93.81 92 ILE B O 1
ATOM 2287 N N . ASN B 1 93 ? -11.391 40.812 8.648 1 94.19 93 ASN B N 1
ATOM 2288 C CA . ASN B 1 93 ? -10.711 41.438 7.52 1 94.19 93 ASN B CA 1
ATOM 2289 C C . ASN B 1 93 ? -11.266 40.938 6.184 1 94.19 93 ASN B C 1
ATOM 2291 O O . ASN B 1 93 ? -11.539 39.75 6.02 1 94.19 93 ASN B O 1
ATOM 2295 N N . GLN B 1 94 ? -11.391 41.781 5.227 1 92.06 94 GLN B N 1
ATOM 2296 C CA . GLN B 1 94 ? -11.891 41.406 3.908 1 92.06 94 GLN B CA 1
ATOM 2297 C C . GLN B 1 94 ? -10.898 40.5 3.184 1 92.06 94 GLN B C 1
ATOM 2299 O O . GLN B 1 94 ? -11.281 39.75 2.262 1 92.06 94 GLN B O 1
ATOM 2304 N N . LYS B 1 95 ? -9.648 40.438 3.605 1 93.75 95 LYS B N 1
ATOM 2305 C CA . LYS B 1 95 ? -8.586 39.688 2.914 1 93.75 95 LYS B CA 1
ATOM 2306 C C . LYS B 1 95 ? -8.477 38.25 3.438 1 93.75 95 LYS B C 1
ATOM 2308 O O . LYS B 1 95 ? -7.594 37.5 3.021 1 93.75 95 LYS B O 1
ATOM 2313 N N . VAL B 1 96 ? -9.43 37.938 4.293 1 95.69 96 VAL B N 1
ATOM 2314 C CA . VAL B 1 96 ? -9.422 36.562 4.805 1 95.69 96 VAL B CA 1
ATOM 2315 C C . VAL B 1 96 ? -9.781 35.594 3.684 1 95.69 96 VAL B C 1
ATOM 2317 O O . VAL B 1 96 ? -10.336 36 2.656 1 95.69 96 VAL B O 1
ATOM 2320 N N . GLN B 1 97 ? -9.414 34.344 3.877 1 95.81 97 GLN B N 1
ATOM 2321 C CA . GLN B 1 97 ? -9.719 33.312 2.904 1 95.81 97 GLN B CA 1
ATOM 2322 C C . GLN B 1 97 ? -10.875 32.438 3.377 1 95.81 97 GLN B C 1
ATOM 2324 O O . GLN B 1 97 ? -10.898 32 4.527 1 95.81 97 GLN B O 1
ATOM 2329 N N . TYR B 1 98 ? -11.875 32.156 2.541 1 95 98 TYR B N 1
ATOM 2330 C CA . TYR B 1 98 ? -12.977 31.281 2.908 1 95 98 TYR B CA 1
ATOM 2331 C C . TYR B 1 98 ? -13.398 30.406 1.729 1 95 98 TYR B C 1
ATOM 2333 O O . TYR B 1 98 ? -14.328 29.609 1.841 1 95 98 TYR B O 1
ATOM 2341 N N . ASP B 1 99 ? -12.695 30.562 0.646 1 94.81 99 ASP B N 1
ATOM 2342 C CA . ASP B 1 99 ? -12.867 29.641 -0.471 1 94.81 99 ASP B CA 1
ATOM 2343 C C . ASP B 1 99 ? -12.18 28.312 -0.186 1 94.81 99 ASP B C 1
ATOM 2345 O O . ASP B 1 99 ? -10.969 28.266 0.033 1 94.81 99 ASP B O 1
ATOM 2349 N N . PRO B 1 100 ? -12.961 27.281 -0.294 1 95.06 100 PRO B N 1
ATOM 2350 C CA . PRO B 1 100 ? -12.383 25.969 -0.001 1 95.06 100 PRO B CA 1
ATOM 2351 C C . PRO B 1 100 ? -11.195 25.641 -0.898 1 95.06 100 PRO B C 1
ATOM 2353 O O . PRO B 1 100 ? -10.25 24.969 -0.458 1 95.06 100 PRO B O 1
ATOM 2356 N N . ALA B 1 101 ? -11.234 26.047 -2.115 1 96.62 101 ALA B N 1
ATOM 2357 C CA . ALA B 1 101 ? -10.125 25.766 -3.031 1 96.62 101 ALA B CA 1
ATOM 2358 C C . ALA B 1 101 ? -8.859 26.484 -2.588 1 96.62 101 ALA B C 1
ATOM 2360 O O . ALA B 1 101 ? -7.758 25.938 -2.676 1 96.62 101 ALA B O 1
ATOM 2361 N N . VAL B 1 102 ? -9 27.688 -2.137 1 96.19 102 VAL B N 1
ATOM 2362 C CA . VAL B 1 102 ? -7.852 28.453 -1.674 1 96.19 102 VAL B CA 1
ATOM 2363 C C . VAL B 1 102 ? -7.289 27.844 -0.395 1 96.19 102 VAL B C 1
ATOM 2365 O O . VAL B 1 102 ? -6.074 27.703 -0.248 1 96.19 102 VAL B O 1
ATOM 2368 N N . ILE B 1 103 ? -8.172 27.438 0.445 1 96.81 103 ILE B N 1
ATOM 2369 C CA . ILE B 1 103 ? -7.762 26.844 1.713 1 96.81 103 ILE B CA 1
ATOM 2370 C C . ILE B 1 103 ? -7.031 25.531 1.454 1 96.81 103 ILE B C 1
ATOM 2372 O O . ILE B 1 103 ? -6.012 25.234 2.084 1 96.81 103 ILE B O 1
ATOM 2376 N N . ASP B 1 104 ? -7.547 24.812 0.556 1 97.56 104 ASP B N 1
ATOM 2377 C CA . ASP B 1 104 ? -6.898 23.562 0.165 1 97.56 104 ASP B CA 1
ATOM 2378 C C . ASP B 1 104 ? -5.496 23.812 -0.388 1 97.56 104 ASP B C 1
ATOM 2380 O O . ASP B 1 104 ? -4.555 23.094 -0.06 1 97.56 104 ASP B O 1
ATOM 2384 N N . ARG B 1 105 ? -5.324 24.766 -1.19 1 97.75 105 ARG B N 1
ATOM 2385 C CA . ARG B 1 105 ? -4.031 25.141 -1.757 1 97.75 105 ARG B CA 1
ATOM 2386 C C . ARG B 1 105 ? -3.051 25.547 -0.663 1 97.75 105 ARG B C 1
ATOM 2388 O O . ARG B 1 105 ? -1.858 25.2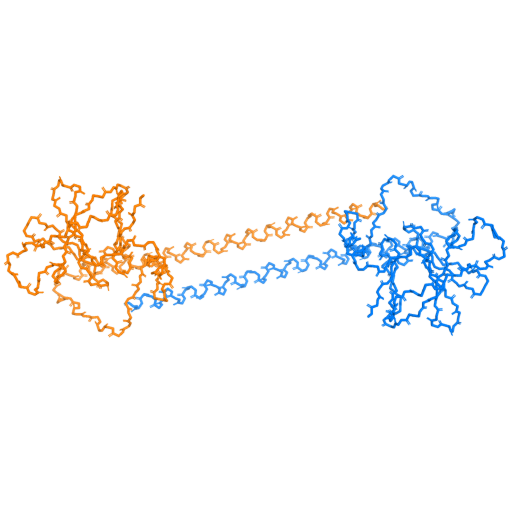5 -0.746 1 97.75 105 ARG B O 1
ATOM 2395 N N . LEU B 1 106 ? -3.566 26.234 0.354 1 97.44 106 LEU B N 1
ATOM 2396 C CA . LEU B 1 106 ? -2.713 26.625 1.472 1 97.44 106 LEU B CA 1
ATOM 2397 C C . LEU B 1 106 ? -2.188 25.406 2.209 1 97.44 106 LEU B C 1
ATOM 2399 O O . LEU B 1 106 ? -1.021 25.359 2.605 1 97.44 106 LEU B O 1
ATOM 2403 N N . HIS B 1 107 ? -3.07 24.422 2.314 1 97.25 107 HIS B N 1
ATOM 2404 C CA . HIS B 1 107 ? -2.668 23.188 2.992 1 97.25 107 HIS B CA 1
ATOM 2405 C C . HIS B 1 107 ? -1.609 22.438 2.191 1 97.25 107 HIS B C 1
ATOM 2407 O O . HIS B 1 107 ? -0.853 21.641 2.748 1 97.25 107 HIS B O 1
ATOM 2413 N N . HIS B 1 108 ? -1.531 22.734 0.972 1 96.88 108 HIS B N 1
ATOM 2414 C CA . HIS B 1 108 ? -0.579 22.047 0.107 1 96.88 108 HIS B CA 1
ATOM 2415 C C . HIS B 1 108 ? 0.561 22.984 -0.303 1 96.88 108 HIS B C 1
ATOM 2417 O O . HIS B 1 108 ? 1.349 22.641 -1.19 1 96.88 108 HIS B O 1
ATOM 2423 N N . HIS B 1 109 ? 0.578 24.047 0.299 1 95.19 109 HIS B N 1
ATOM 2424 C CA . HIS B 1 109 ? 1.651 25 0.032 1 95.19 109 HIS B CA 1
ATOM 2425 C C . HIS B 1 109 ? 3.014 24.406 0.371 1 95.19 109 HIS B C 1
ATOM 2427 O O . HIS B 1 109 ? 3.152 23.688 1.367 1 95.19 109 HIS B O 1
ATOM 2433 N N . PRO B 1 110 ? 4.047 24.641 -0.375 1 93.75 110 PRO B N 1
ATOM 2434 C CA . PRO B 1 110 ? 5.379 24.094 -0.115 1 93.75 110 PRO B CA 1
ATOM 2435 C C . PRO B 1 110 ? 5.914 24.469 1.264 1 93.75 110 PRO B C 1
ATOM 2437 O O . PRO B 1 110 ? 6.711 23.734 1.845 1 93.75 110 PRO B O 1
ATOM 2440 N N . ASN B 1 111 ? 5.5 25.609 1.817 1 94.56 111 ASN B N 1
ATOM 2441 C CA . ASN B 1 111 ? 5.988 26.078 3.115 1 94.56 111 ASN B CA 1
ATOM 2442 C C . ASN B 1 111 ? 5.031 25.688 4.238 1 94.56 111 ASN B C 1
ATOM 2444 O O . ASN B 1 111 ? 5.164 26.172 5.363 1 94.56 111 ASN B O 1
ATOM 2448 N N . TYR B 1 112 ? 4.086 24.875 3.836 1 96.69 112 TYR B N 1
ATOM 2449 C CA . TYR B 1 112 ? 3.191 24.422 4.895 1 96.69 112 TYR B CA 1
ATOM 2450 C C . TYR B 1 112 ? 3.928 23.531 5.887 1 96.69 112 TYR B C 1
ATOM 2452 O O . TYR B 1 112 ? 4.66 22.625 5.484 1 96.69 112 TYR B O 1
ATOM 2460 N N . SER B 1 113 ? 3.76 23.781 7.207 1 96.19 113 SER B N 1
ATOM 2461 C CA . SER B 1 113 ? 4.363 23 8.273 1 96.19 113 SER B CA 1
ATOM 2462 C C . SER B 1 113 ? 3.338 22.078 8.93 1 96.19 113 SER B C 1
ATOM 2464 O O . SER B 1 113 ? 2.377 22.547 9.539 1 96.19 113 SER B O 1
ATOM 2466 N N . ASP B 1 114 ? 3.646 20.812 8.938 1 94.31 114 ASP B N 1
ATOM 2467 C CA . ASP B 1 114 ? 2.762 19.828 9.555 1 94.31 114 ASP B CA 1
ATOM 2468 C C . ASP B 1 114 ? 2.748 19.984 11.07 1 94.31 114 ASP B C 1
ATOM 2470 O O . ASP B 1 114 ? 1.706 19.812 11.711 1 94.31 114 ASP B O 1
ATOM 2474 N N . VAL B 1 115 ? 3.848 20.266 11.648 1 95 115 VAL B N 1
ATOM 2475 C CA . VAL B 1 115 ? 3.963 20.312 13.102 1 95 115 VAL B CA 1
ATOM 2476 C C . VAL B 1 115 ? 3.287 21.578 13.633 1 95 115 VAL B C 1
ATOM 2478 O O . VAL B 1 115 ? 2.602 21.531 14.656 1 95 115 VAL B O 1
ATOM 2481 N N . PHE B 1 116 ? 3.402 22.688 12.891 1 96.06 116 PHE B N 1
ATOM 2482 C CA . PHE B 1 116 ? 2.83 23.953 13.359 1 96.06 116 PHE B CA 1
ATOM 2483 C C . PHE B 1 116 ? 1.445 24.172 12.758 1 96.06 116 PHE B C 1
ATOM 2485 O O . PHE B 1 116 ? 0.693 25.031 13.219 1 96.06 116 PHE B O 1
ATOM 2492 N N . GLU B 1 117 ? 1.099 23.469 11.711 1 96.5 117 GLU B N 1
ATOM 2493 C CA . GLU B 1 117 ? -0.204 23.469 11.055 1 96.5 117 GLU B CA 1
ATOM 2494 C C . GLU B 1 117 ? -0.528 24.844 10.469 1 96.5 117 GLU B C 1
ATOM 2496 O O . GLU B 1 117 ? -1.655 25.328 10.594 1 96.5 117 GLU B O 1
ATOM 2501 N N . LEU B 1 118 ? 0.481 25.469 9.867 1 97.81 118 LEU B N 1
ATOM 2502 C CA . LEU B 1 118 ? 0.325 26.734 9.188 1 97.81 118 LEU B CA 1
ATOM 2503 C C . LEU B 1 118 ? 1.387 26.906 8.102 1 97.81 118 LEU B C 1
ATOM 2505 O O . LEU B 1 118 ? 2.355 26.156 8.055 1 97.81 118 LEU B O 1
ATOM 2509 N N . VAL B 1 119 ? 1.188 27.891 7.188 1 97.5 119 VAL B N 1
ATOM 2510 C CA . VAL B 1 119 ? 2.162 28.188 6.145 1 97.5 119 VAL B CA 1
ATOM 2511 C C . VAL B 1 119 ? 3.246 29.109 6.707 1 97.5 119 VAL B C 1
ATOM 2513 O O . VAL B 1 119 ? 2.951 30.203 7.191 1 97.5 119 VAL B O 1
ATOM 2516 N N . LEU B 1 120 ? 4.492 28.719 6.719 1 95.38 120 LEU B N 1
ATOM 2517 C CA . LEU B 1 120 ? 5.609 29.484 7.25 1 95.38 120 LEU B CA 1
ATOM 2518 C C . LEU B 1 120 ? 6.02 30.594 6.277 1 95.38 120 LEU B C 1
ATOM 2520 O O . LEU B 1 120 ? 5.805 30.469 5.07 1 95.38 120 LEU B O 1
ATOM 2524 N N . PRO B 1 121 ? 6.527 31.688 6.828 1 89.44 121 PRO B N 1
ATOM 2525 C CA . PRO B 1 121 ? 6.941 32.781 5.973 1 89.44 121 PRO B CA 1
ATOM 2526 C C . PRO B 1 121 ? 8.133 32.438 5.086 1 89.44 121 PRO B C 1
ATOM 2528 O O . PRO B 1 121 ? 8.883 31.516 5.387 1 89.44 121 PRO B O 1
ATOM 2531 N N . GLU B 1 122 ? 8.25 33 3.863 1 77.62 122 GLU B N 1
ATOM 2532 C CA . GLU B 1 122 ? 9.398 32.781 2.982 1 77.62 122 GLU B CA 1
ATOM 2533 C C . GLU B 1 122 ? 10.672 33.344 3.6 1 77.62 122 GLU B C 1
ATOM 2535 O O . GLU B 1 122 ? 10.633 34.344 4.352 1 77.62 122 GLU B O 1
ATOM 2540 N N . LYS B 1 123 ? 11.734 32.75 3.955 1 65.12 123 LYS B N 1
ATOM 2541 C CA . LYS B 1 123 ? 13 33.031 4.609 1 65.12 123 LYS B CA 1
ATOM 2542 C C . LYS B 1 123 ? 13.32 34.531 4.523 1 65.12 123 LYS B C 1
ATOM 2544 O O . LYS B 1 123 ? 13.891 35.094 5.457 1 65.12 123 LYS B O 1
ATOM 2549 N N . ASP B 1 124 ? 13.164 35.094 3.359 1 53 124 ASP B N 1
ATOM 2550 C CA . ASP B 1 124 ? 13.875 36.375 3.227 1 53 124 ASP B CA 1
ATOM 2551 C C . ASP B 1 124 ? 13.273 37.438 4.137 1 53 124 ASP B C 1
ATOM 2553 O O . ASP B 1 124 ? 13.625 38.625 4.039 1 53 124 ASP B O 1
ATOM 2557 N N . THR B 1 125 ? 12.258 37.156 4.68 1 48 125 THR B N 1
ATOM 2558 C CA . THR B 1 125 ? 11.766 38.375 5.324 1 48 125 THR B CA 1
ATOM 2559 C C . THR B 1 125 ? 12.461 38.594 6.664 1 48 125 THR B C 1
ATOM 2561 O O . THR B 1 125 ? 12.523 37.688 7.496 1 48 125 THR B O 1
ATOM 2564 N N . PRO B 1 126 ? 13.445 39.438 6.758 1 42.62 126 PRO B N 1
ATOM 2565 C CA . PRO B 1 126 ? 14.094 39.781 8.023 1 42.62 126 PRO B CA 1
ATOM 2566 C C . PRO B 1 126 ? 13.133 39.719 9.211 1 42.62 126 PRO B C 1
ATOM 2568 O O . PRO B 1 126 ? 11.992 40.188 9.102 1 42.62 126 PRO B O 1
ATOM 2571 N N . PHE B 1 127 ? 13.125 38.656 9.953 1 43.69 127 PHE B N 1
ATOM 2572 C CA . PHE B 1 127 ? 12.398 38.781 11.211 1 43.69 127 PHE B CA 1
ATOM 2573 C C . PHE B 1 127 ? 12.25 40.25 11.617 1 43.69 127 PHE B C 1
ATOM 2575 O O . PHE B 1 127 ? 13.242 40.969 11.727 1 43.69 127 PHE B O 1
ATOM 2582 N N . GLN B 1 128 ? 11.336 40.969 11.117 1 43.06 128 GLN B N 1
ATOM 2583 C CA . GLN B 1 128 ? 11.18 42.25 11.781 1 43.06 128 GLN B CA 1
ATOM 2584 C C . GLN B 1 128 ? 11.594 42.188 13.25 1 43.06 128 GLN B C 1
ATOM 2586 O O . GLN B 1 128 ? 11.68 41.094 13.812 1 43.06 128 GLN B O 1
ATOM 2591 N N . THR B 1 129 ? 11.633 43.469 14.008 1 38.84 129 THR B N 1
ATOM 2592 C CA . THR B 1 129 ? 12.094 43.906 15.32 1 38.84 129 THR B CA 1
ATOM 2593 C C . THR B 1 129 ? 11.477 43.062 16.422 1 38.84 129 THR B C 1
ATOM 2595 O O . THR B 1 129 ? 10.25 43 16.562 1 38.84 129 THR B O 1
ATOM 2598 N N . ILE B 1 130 ? 11.969 41.75 16.641 1 43.69 130 ILE B N 1
ATOM 2599 C CA . ILE B 1 130 ? 11.586 41.281 17.984 1 43.69 130 ILE B CA 1
ATOM 2600 C C . ILE B 1 130 ? 11.383 42.469 18.906 1 43.69 130 ILE B C 1
ATOM 2602 O O . ILE B 1 130 ? 12.258 43.312 19.031 1 43.69 130 ILE B O 1
ATOM 2606 N N . PRO B 1 131 ? 10.188 42.938 19.125 1 42.62 131 PRO B N 1
ATOM 2607 C CA . PRO B 1 131 ? 10.133 44.062 20.062 1 42.62 131 PRO B CA 1
ATOM 2608 C C . PRO B 1 131 ? 11.25 44 21.109 1 42.62 131 PRO B C 1
ATOM 2610 O O . PRO B 1 131 ? 11.797 42.938 21.375 1 42.62 131 PRO B O 1
ATOM 2613 N N . ASP B 1 132 ? 11.719 45.188 21.594 1 42.09 132 ASP B N 1
ATOM 2614 C CA . ASP B 1 132 ? 12.719 45.531 22.594 1 42.09 132 ASP B CA 1
ATOM 2615 C C . ASP B 1 132 ? 12.617 44.625 23.812 1 42.09 132 ASP B C 1
ATOM 2617 O O . ASP B 1 132 ? 11.523 44.375 24.312 1 42.09 132 ASP B O 1
ATOM 2621 N N . ARG B 1 133 ? 13.5 43.719 24.141 1 45 133 ARG B N 1
ATOM 2622 C CA . ARG B 1 133 ? 13.859 42.906 25.312 1 45 133 ARG B CA 1
ATOM 2623 C C . ARG B 1 133 ? 13.492 43.625 26.609 1 45 133 ARG B C 1
ATOM 2625 O O . ARG B 1 133 ? 14.352 43.844 27.469 1 45 133 ARG B O 1
ATOM 2632 N N . SER B 1 134 ? 12.586 44.406 26.641 1 42.78 134 SER B N 1
ATOM 2633 C CA . SER B 1 134 ? 12.445 44.781 28.047 1 42.78 134 SER B CA 1
ATOM 2634 C C . SER B 1 134 ? 12.148 43.562 28.922 1 42.78 134 SER B C 1
ATOM 2636 O O . SER B 1 134 ? 11.641 42.562 28.438 1 42.78 134 SER B O 1
ATOM 2638 N N . SER B 1 135 ? 12.422 43.562 30.266 1 48.62 135 SER B N 1
ATOM 2639 C CA . SER B 1 135 ? 12.477 42.594 31.359 1 48.62 135 SER B CA 1
ATOM 2640 C C . SER B 1 135 ? 11.297 41.625 31.297 1 48.62 135 SER B C 1
ATOM 2642 O O . SER B 1 135 ? 11.461 40.406 31.516 1 48.62 135 SER B O 1
ATOM 2644 N N . GLY B 1 136 ? 10.109 41.969 31.344 1 47.34 136 GLY B N 1
ATOM 2645 C CA . GLY B 1 136 ? 8.891 41.156 31.391 1 47.34 136 GLY B CA 1
ATOM 2646 C C . GLY B 1 136 ? 8.664 40.344 30.141 1 47.34 136 GLY B C 1
ATOM 2647 O O . GLY B 1 136 ? 7.891 39.375 30.156 1 47.34 136 GLY B O 1
ATOM 2648 N N . GLN B 1 137 ? 9.297 40.656 28.953 1 54.66 137 GLN B N 1
ATOM 2649 C CA . GLN B 1 137 ? 9.141 40.094 27.625 1 54.66 137 GLN B CA 1
ATOM 2650 C C . GLN B 1 137 ? 9.984 38.844 27.469 1 54.66 137 GLN B C 1
ATOM 2652 O O . GLN B 1 137 ? 9.609 37.906 26.734 1 54.66 137 GLN B O 1
ATOM 2657 N N . PHE B 1 138 ? 10.992 38.812 28.375 1 53.34 138 PHE B N 1
ATOM 2658 C CA . PHE B 1 138 ? 11.867 37.656 28.281 1 53.34 138 PHE B CA 1
ATOM 2659 C C . PHE B 1 138 ? 11.156 36.406 28.797 1 53.34 138 PHE B C 1
ATOM 2661 O O . PHE B 1 138 ? 11.266 35.344 28.188 1 53.34 138 PHE B O 1
ATOM 2668 N N . GLU B 1 139 ? 10.516 36.594 30.078 1 57.75 139 GLU B N 1
ATOM 2669 C CA . GLU B 1 139 ? 9.82 35.438 30.641 1 57.75 139 GLU B CA 1
ATOM 2670 C C . GLU B 1 139 ? 8.758 34.906 29.672 1 57.75 139 GLU B C 1
ATOM 2672 O O . GLU B 1 139 ? 8.578 33.688 29.516 1 57.75 139 GLU B O 1
ATOM 2677 N N . SER B 1 140 ? 8.07 35.875 29.078 1 72.06 140 SER B N 1
ATOM 2678 C CA . SER B 1 140 ? 7.027 35.531 28.125 1 72.06 140 SER B CA 1
ATOM 2679 C C . SER B 1 140 ? 7.617 34.812 26.906 1 72.06 140 SER B C 1
ATOM 2681 O O . SER B 1 140 ? 7.066 33.812 26.438 1 72.06 140 SER B O 1
ATOM 2683 N N . LEU B 1 141 ? 8.883 35.125 26.688 1 78.75 141 LEU B N 1
ATOM 2684 C CA . LEU B 1 141 ? 9.539 34.562 25.531 1 78.75 141 LEU B CA 1
ATOM 2685 C C . LEU B 1 141 ? 9.984 33.125 25.828 1 78.75 141 LEU B C 1
ATOM 2687 O O . LEU B 1 141 ? 9.828 32.219 24.984 1 78.75 141 LEU B O 1
ATOM 2691 N N . GLN B 1 142 ? 10.508 32.938 27.094 1 81.38 142 GLN B N 1
ATOM 2692 C CA . GLN B 1 142 ? 10.938 31.609 27.5 1 81.38 142 GLN B CA 1
ATOM 2693 C C . GLN B 1 142 ? 9.766 30.641 27.516 1 81.38 142 GLN B C 1
ATOM 2695 O O . GLN B 1 142 ? 9.914 29.469 27.141 1 81.38 142 GLN B O 1
ATOM 2700 N N . GLY B 1 143 ? 8.648 31.109 27.984 1 85.44 143 GLY B N 1
ATOM 2701 C CA . GLY B 1 143 ? 7.449 30.281 27.969 1 85.44 143 GLY B CA 1
ATOM 2702 C C . GLY B 1 143 ? 7.039 29.859 26.578 1 85.44 143 GLY B C 1
ATOM 2703 O O . GLY B 1 143 ? 6.691 28.688 26.359 1 85.44 143 GLY B O 1
ATOM 2704 N N . GLU B 1 144 ? 7.125 30.766 25.703 1 86.31 144 GLU B N 1
ATOM 2705 C CA . GLU B 1 144 ? 6.773 30.484 24.312 1 86.31 144 GLU B CA 1
ATOM 2706 C C . GLU B 1 144 ? 7.738 29.469 23.703 1 86.31 144 GLU B C 1
ATOM 2708 O O . GLU B 1 144 ? 7.316 28.547 22.984 1 86.31 144 GLU B O 1
ATOM 2713 N N . ILE B 1 145 ? 9.008 29.625 24.016 1 87.5 145 ILE B N 1
ATOM 2714 C CA . ILE B 1 145 ? 10.031 28.719 23.5 1 87.5 145 ILE B CA 1
ATOM 2715 C C . ILE B 1 145 ? 9.781 27.312 24.016 1 87.5 145 ILE B C 1
ATOM 2717 O O . ILE B 1 145 ? 9.852 26.344 23.266 1 87.5 145 ILE B O 1
ATOM 2721 N N . ASN B 1 146 ? 9.453 27.219 25.312 1 90.5 146 ASN B N 1
ATOM 2722 C CA . ASN B 1 146 ? 9.164 25.922 25.906 1 90.5 146 ASN B CA 1
ATOM 2723 C C . ASN B 1 146 ? 7.938 25.266 25.266 1 90.5 146 ASN B C 1
ATOM 2725 O O . ASN B 1 146 ? 7.914 24.062 25.047 1 90.5 146 ASN B O 1
ATOM 2729 N N . MET B 1 147 ? 6.98 26.047 25.016 1 90.62 147 MET B N 1
ATOM 2730 C CA . MET B 1 147 ? 5.766 25.531 24.391 1 90.62 147 MET B CA 1
ATOM 2731 C C . MET B 1 147 ? 6.059 24.969 23.016 1 90.62 147 MET B C 1
ATOM 2733 O O . MET B 1 147 ? 5.559 23.891 22.656 1 90.62 147 MET B O 1
ATOM 2737 N N . VAL B 1 148 ? 6.852 25.703 22.25 1 91.31 148 VAL B N 1
ATOM 2738 C CA . VAL B 1 148 ? 7.211 25.266 20.906 1 91.31 148 VAL B CA 1
ATOM 2739 C C . VAL B 1 148 ? 8.008 23.969 20.984 1 91.31 148 VAL B C 1
ATOM 2741 O O . VAL B 1 148 ? 7.73 23.016 20.25 1 91.31 148 VAL B O 1
ATOM 2744 N N . GLN B 1 149 ? 8.953 23.891 21.953 1 92.81 149 GLN B N 1
ATOM 2745 C CA . GLN B 1 149 ? 9.773 22.688 22.125 1 92.81 149 GLN B CA 1
ATOM 2746 C C . GLN B 1 149 ? 8.922 21.484 22.484 1 92.81 149 GLN B C 1
ATOM 2748 O O . GLN B 1 149 ? 9.133 20.391 21.969 1 92.81 149 GLN B O 1
ATOM 2753 N N . GLU B 1 150 ? 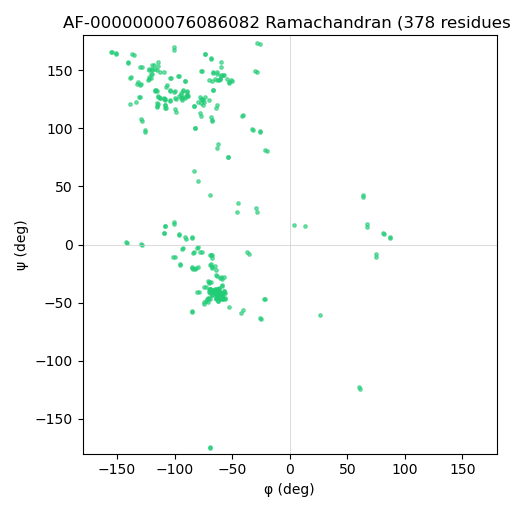8.023 21.734 23.375 1 95.12 150 GLU B N 1
ATOM 2754 C CA . GLU B 1 150 ? 7.121 20.656 23.766 1 95.12 150 GLU B CA 1
ATOM 2755 C C . GLU B 1 150 ? 6.262 20.188 22.609 1 95.12 150 GLU B C 1
ATOM 2757 O O . GLU B 1 150 ? 6.051 18.984 22.422 1 95.12 150 GLU B O 1
ATOM 2762 N N . GLN B 1 151 ? 5.77 21.109 21.844 1 94.69 151 GLN B N 1
ATOM 2763 C CA . GLN B 1 151 ? 4.961 20.781 20.672 1 94.69 151 GLN B CA 1
ATOM 2764 C C . GLN B 1 151 ? 5.742 19.922 19.688 1 94.69 151 GLN B C 1
ATOM 2766 O O . GLN B 1 151 ? 5.23 18.922 19.172 1 94.69 151 GLN B O 1
ATOM 2771 N N . LEU B 1 152 ? 6.977 20.266 19.391 1 95.62 152 LEU B N 1
ATOM 2772 C CA . LEU B 1 152 ? 7.82 19.547 18.453 1 95.62 152 LEU B CA 1
ATOM 2773 C C . LEU B 1 152 ? 8.094 18.125 18.953 1 95.62 152 LEU B C 1
ATOM 2775 O O . LEU B 1 152 ? 7.973 17.156 18.203 1 95.62 152 LEU B O 1
ATOM 2779 N N . THR B 1 153 ? 8.445 18.031 20.25 1 95.75 153 THR B N 1
ATOM 2780 C CA . THR B 1 153 ? 8.758 16.75 20.844 1 95.75 153 THR B CA 1
ATOM 2781 C C . THR B 1 153 ? 7.539 15.82 20.812 1 95.75 153 THR B C 1
ATOM 2783 O O . THR B 1 153 ? 7.637 14.672 20.375 1 95.75 153 THR B O 1
ATOM 2786 N N . ASN B 1 154 ? 6.441 16.344 21.234 1 97 154 ASN B N 1
ATOM 2787 C CA . ASN B 1 154 ? 5.219 15.539 21.25 1 97 154 ASN B CA 1
ATOM 2788 C C . ASN B 1 154 ? 4.82 15.094 19.844 1 97 154 ASN B C 1
ATOM 2790 O O . ASN B 1 154 ? 4.359 13.969 19.656 1 97 154 ASN B O 1
ATOM 2794 N N . TYR B 1 155 ? 4.949 15.984 18.938 1 97.12 155 TYR B N 1
ATOM 2795 C CA . TYR B 1 155 ? 4.648 15.656 17.547 1 97.12 155 TYR B CA 1
ATOM 2796 C C . TYR B 1 155 ? 5.504 14.492 17.062 1 97.12 155 TYR B C 1
ATOM 2798 O O . TYR B 1 155 ? 4.992 13.531 16.484 1 97.12 155 TYR B O 1
ATOM 2806 N N . LEU B 1 156 ? 6.805 14.5 17.312 1 97.62 156 LEU B N 1
ATOM 2807 C CA . LEU B 1 156 ? 7.73 13.477 16.844 1 97.62 156 LEU B CA 1
ATOM 2808 C C . LEU B 1 156 ? 7.477 12.148 17.562 1 97.62 156 LEU B C 1
ATOM 2810 O O . LEU B 1 156 ? 7.578 11.086 16.953 1 97.62 156 LEU B O 1
ATOM 2814 N N . ILE B 1 157 ? 7.176 12.242 18.844 1 98.06 157 ILE B N 1
ATOM 2815 C CA . ILE B 1 157 ? 6.859 11.039 19.609 1 98.06 157 ILE B CA 1
ATOM 2816 C C . ILE B 1 157 ? 5.613 10.375 19.016 1 98.06 157 ILE B C 1
ATOM 2818 O O . ILE B 1 157 ? 5.582 9.156 18.812 1 98.06 157 ILE B O 1
ATOM 2822 N N . GLN B 1 158 ? 4.648 11.219 18.766 1 97.94 158 GLN B N 1
ATOM 2823 C CA . GLN B 1 158 ? 3.41 10.703 18.188 1 97.94 158 GLN B CA 1
ATOM 2824 C C . GLN B 1 158 ? 3.658 10.078 16.812 1 97.94 158 GLN B C 1
ATOM 2826 O O . GLN B 1 158 ? 3.16 8.992 16.531 1 97.94 158 GLN B O 1
ATOM 2831 N N . GLU B 1 159 ? 4.434 10.734 16.016 1 97.88 159 GLU B N 1
ATOM 2832 C CA . GLU B 1 159 ? 4.727 10.219 14.68 1 97.88 159 GLU B CA 1
ATOM 2833 C C . GLU B 1 159 ? 5.52 8.914 14.75 1 97.88 159 GLU B C 1
ATOM 2835 O O . GLU B 1 159 ? 5.305 8.008 13.953 1 97.88 159 GLU B O 1
ATOM 2840 N N . GLU B 1 160 ? 6.426 8.867 15.672 1 98.25 160 GLU B N 1
ATOM 2841 C CA . GLU B 1 160 ? 7.184 7.633 15.852 1 98.25 160 GLU B CA 1
ATOM 2842 C C . GLU B 1 160 ? 6.27 6.477 16.25 1 98.25 160 GLU B C 1
ATOM 2844 O O . GLU B 1 160 ? 6.398 5.367 15.734 1 98.25 160 GLU B O 1
ATOM 2849 N N . THR B 1 161 ? 5.422 6.781 17.188 1 98.62 161 THR B N 1
ATOM 2850 C CA . THR B 1 161 ? 4.465 5.773 17.641 1 98.62 161 THR B CA 1
ATOM 2851 C C . THR B 1 161 ? 3.594 5.301 16.469 1 98.62 161 THR B C 1
ATOM 2853 O O . THR B 1 161 ? 3.363 4.102 16.312 1 98.62 161 THR B O 1
ATOM 2856 N N . GLU B 1 162 ? 3.148 6.258 15.688 1 98.31 162 GLU B N 1
ATOM 2857 C CA . GLU B 1 162 ? 2.316 5.91 14.539 1 98.31 162 GLU B CA 1
ATOM 2858 C C . GLU B 1 162 ? 3.092 5.07 13.523 1 98.31 162 GLU B C 1
ATOM 2860 O O . GLU B 1 162 ? 2.545 4.133 12.938 1 98.31 162 GLU B O 1
ATOM 2865 N N . MET B 1 163 ? 4.332 5.398 13.312 1 98.5 163 MET B N 1
ATOM 2866 C CA . MET B 1 163 ? 5.191 4.605 12.438 1 98.5 163 MET B CA 1
ATOM 2867 C C . MET B 1 163 ? 5.297 3.168 12.93 1 98.5 163 MET B C 1
ATOM 2869 O O . MET B 1 163 ? 5.141 2.227 12.148 1 98.5 163 MET B O 1
ATOM 2873 N N . GLU B 1 164 ? 5.531 3 14.211 1 98.56 164 GLU B N 1
ATOM 2874 C CA . GLU B 1 164 ? 5.656 1.664 14.789 1 98.56 164 GLU B CA 1
ATOM 2875 C C . GLU B 1 164 ? 4.352 0.88 14.648 1 98.56 164 GLU B C 1
ATOM 2877 O O . GLU B 1 164 ? 4.371 -0.321 14.367 1 98.56 164 GLU B O 1
ATOM 2882 N N . ASN B 1 165 ? 3.348 1.607 14.844 1 98.62 165 ASN B N 1
ATOM 2883 C CA . ASN B 1 165 ? 2.049 0.961 14.695 1 98.62 165 ASN B CA 1
ATOM 2884 C C . ASN B 1 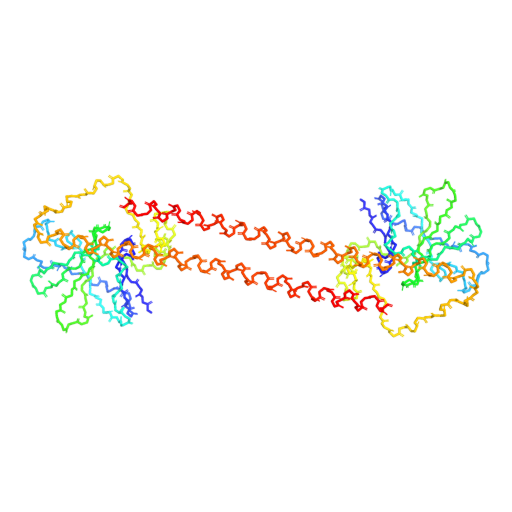165 ? 1.805 0.518 13.258 1 98.62 165 ASN B C 1
ATOM 2886 O O . ASN B 1 165 ? 1.285 -0.574 13.023 1 98.62 165 ASN B O 1
ATOM 2890 N N . ARG B 1 166 ? 2.143 1.354 12.32 1 98.38 166 ARG B N 1
ATOM 2891 C CA . ARG B 1 166 ? 2.014 0.994 10.914 1 98.38 166 ARG B CA 1
ATOM 2892 C C . ARG B 1 166 ? 2.83 -0.254 10.586 1 98.38 166 ARG B C 1
ATOM 2894 O O . ARG B 1 166 ? 2.346 -1.161 9.906 1 98.38 166 ARG B O 1
ATOM 2901 N N . ILE B 1 167 ? 4.051 -0.32 11.078 1 98.56 167 ILE B N 1
ATOM 2902 C CA . ILE B 1 167 ? 4.938 -1.451 10.828 1 98.56 167 ILE B CA 1
ATOM 2903 C C . ILE B 1 167 ? 4.344 -2.717 11.438 1 98.56 167 ILE B C 1
ATOM 2905 O O . ILE B 1 167 ? 4.285 -3.762 10.789 1 98.56 167 ILE B O 1
ATOM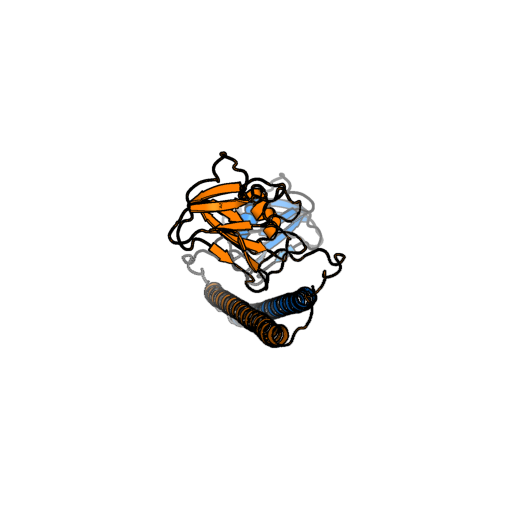 2909 N N . LYS B 1 168 ? 3.904 -2.604 12.656 1 98.62 168 LYS B N 1
ATOM 2910 C CA . LYS B 1 168 ? 3.322 -3.748 13.352 1 98.62 168 LYS B CA 1
ATOM 2911 C C . LYS B 1 168 ? 2.088 -4.27 12.625 1 98.62 168 LYS B C 1
ATOM 2913 O O . LYS B 1 168 ? 1.921 -5.477 12.453 1 98.62 168 LYS B O 1
ATOM 2918 N N . HIS B 1 169 ? 1.276 -3.352 12.234 1 98.69 169 HIS B N 1
ATOM 2919 C CA . HIS B 1 169 ? 0.065 -3.738 11.523 1 98.69 169 HIS B CA 1
ATOM 2920 C C . HIS B 1 169 ? 0.397 -4.43 10.203 1 98.69 169 HIS B C 1
ATOM 2922 O O . HIS B 1 169 ? -0.211 -5.449 9.859 1 98.69 169 HIS B O 1
ATOM 2928 N N . TYR B 1 170 ? 1.261 -3.938 9.492 1 98.81 170 TYR B N 1
ATOM 2929 C CA . TYR B 1 170 ? 1.684 -4.539 8.227 1 98.81 170 TYR B CA 1
ATOM 2930 C C . TYR B 1 170 ? 2.252 -5.938 8.453 1 98.81 170 TYR B C 1
ATOM 2932 O O . TYR B 1 170 ? 1.954 -6.863 7.699 1 98.81 170 TYR B O 1
ATOM 2940 N N . GLU B 1 171 ? 3.125 -6.051 9.469 1 98.62 171 GLU B N 1
ATOM 2941 C CA . GLU B 1 171 ? 3.682 -7.355 9.812 1 98.62 171 GLU B CA 1
ATOM 2942 C C . GLU B 1 171 ? 2.576 -8.367 10.109 1 98.62 171 GLU B C 1
ATOM 2944 O O . GLU B 1 171 ? 2.623 -9.5 9.633 1 98.62 171 GLU B O 1
ATOM 2949 N N . GLU B 1 172 ? 1.614 -7.977 10.898 1 98.56 172 GLU B N 1
ATOM 2950 C CA . GLU B 1 172 ? 0.5 -8.852 11.242 1 98.56 172 GLU B CA 1
ATOM 2951 C C . GLU B 1 172 ? -0.286 -9.258 9.992 1 98.56 172 GLU B C 1
ATOM 2953 O O . GLU B 1 172 ? -0.674 -10.422 9.852 1 98.56 172 GLU B O 1
ATOM 2958 N N . GLU B 1 173 ? -0.478 -8.289 9.164 1 98.44 173 GLU B N 1
ATOM 2959 C CA . GLU B 1 173 ? -1.184 -8.578 7.918 1 98.44 173 GLU B CA 1
ATOM 2960 C C . GLU B 1 173 ? -0.424 -9.602 7.078 1 98.44 173 GLU B C 1
ATOM 2962 O O . GLU B 1 173 ? -1.021 -10.531 6.539 1 98.44 173 GLU B O 1
ATOM 2967 N N . GLN B 1 174 ? 0.879 -9.406 6.961 1 98.25 174 GLN B N 1
ATOM 2968 C CA . GLN B 1 174 ? 1.713 -10.336 6.203 1 98.25 174 GLN B CA 1
ATOM 2969 C C . GLN B 1 174 ? 1.674 -11.734 6.816 1 98.25 174 GLN B C 1
ATOM 2971 O O . GLN B 1 174 ? 1.61 -12.734 6.094 1 98.25 174 GLN B O 1
ATOM 2976 N N . ARG B 1 175 ? 1.655 -11.836 8.078 1 98.44 175 ARG B N 1
ATOM 2977 C CA . ARG B 1 175 ? 1.632 -13.125 8.766 1 98.44 175 ARG B CA 1
ATOM 2978 C C . ARG B 1 175 ? 0.297 -13.828 8.555 1 98.44 175 ARG B C 1
ATOM 2980 O O . ARG B 1 175 ? 0.255 -15.047 8.375 1 98.44 175 ARG B O 1
ATOM 2987 N N . ILE B 1 176 ? -0.745 -13.078 8.633 1 98.5 176 ILE B N 1
ATOM 2988 C CA . ILE B 1 176 ? -2.066 -13.648 8.391 1 98.5 176 ILE B CA 1
ATOM 2989 C C . ILE B 1 176 ? -2.133 -14.219 6.973 1 98.5 176 ILE B C 1
ATOM 2991 O O . ILE B 1 176 ? -2.611 -15.336 6.766 1 98.5 176 ILE B O 1
ATOM 2995 N N . LEU B 1 177 ? -1.655 -13.445 5.984 1 98.12 177 LEU B N 1
ATOM 2996 C CA . LEU B 1 177 ? -1.649 -13.883 4.594 1 98.12 177 LEU B CA 1
ATOM 2997 C C . LEU B 1 177 ? -0.82 -15.148 4.422 1 98.12 177 LEU B C 1
ATOM 2999 O O . LEU B 1 177 ? -1.226 -16.062 3.707 1 98.12 177 LEU B O 1
ATOM 3003 N N . PHE B 1 178 ? 0.291 -15.219 5.047 1 98.25 178 PHE B N 1
ATOM 3004 C CA . PHE B 1 178 ? 1.155 -16.391 4.969 1 98.25 178 PHE B CA 1
ATOM 3005 C C . PHE B 1 178 ? 0.475 -17.609 5.586 1 98.25 178 PHE B C 1
ATOM 3007 O O . PHE B 1 178 ? 0.573 -18.719 5.055 1 98.25 178 PHE B O 1
ATOM 3014 N N . GLN B 1 179 ? -0.204 -17.422 6.652 1 97.94 179 GLN B N 1
ATOM 3015 C CA . GLN B 1 179 ? -0.944 -18.516 7.281 1 97.94 179 GLN B CA 1
ATOM 3016 C C . GLN B 1 179 ? -2.037 -19.047 6.355 1 97.94 179 GLN B C 1
ATOM 3018 O O . GLN B 1 179 ? -2.244 -20.25 6.254 1 97.94 179 GLN B O 1
ATOM 3023 N N . GLN B 1 180 ? -2.717 -18.156 5.738 1 97.06 180 GLN B N 1
ATOM 3024 C CA . GLN B 1 180 ? -3.734 -18.562 4.77 1 97.06 180 GLN B CA 1
ATOM 3025 C C . GLN B 1 180 ? -3.121 -19.359 3.623 1 97.06 180 GLN B C 1
ATOM 3027 O O . GLN B 1 180 ? -3.697 -20.344 3.168 1 97.06 180 GLN B O 1
ATOM 3032 N N . LEU B 1 181 ? -2.004 -18.891 3.199 1 96.81 181 LEU B N 1
ATOM 3033 C CA . LEU B 1 181 ? -1.291 -19.609 2.146 1 96.81 181 LEU B CA 1
ATOM 3034 C C . LEU B 1 181 ? -0.91 -21.016 2.602 1 96.81 181 LEU B C 1
ATOM 3036 O O . LEU B 1 181 ? -1.058 -21.969 1.845 1 96.81 181 LEU B O 1
ATOM 3040 N N . GLN B 1 182 ? -0.4 -21.156 3.803 1 96.75 182 GLN B N 1
ATOM 3041 C CA . GLN B 1 182 ? -0.049 -22.453 4.359 1 96.75 182 GLN B CA 1
ATOM 3042 C C . GLN B 1 182 ? -1.256 -23.391 4.375 1 96.75 182 GLN B C 1
ATOM 3044 O O . GLN B 1 182 ? -1.139 -24.562 4.035 1 96.75 182 GLN B O 1
ATOM 3049 N N . GLU B 1 183 ? -2.379 -22.875 4.703 1 96.38 183 GLU B N 1
ATOM 3050 C CA . GLU B 1 183 ? -3.604 -23.672 4.73 1 96.38 183 GLU B CA 1
ATOM 3051 C C . GLU B 1 183 ? -4.004 -24.109 3.328 1 96.38 183 GLU B C 1
ATOM 3053 O O . GLU B 1 183 ? -4.398 -25.266 3.121 1 96.38 183 GLU B O 1
ATOM 3058 N N . LYS B 1 184 ? -3.924 -23.234 2.422 1 95.19 184 LYS B N 1
ATOM 3059 C CA . LYS B 1 184 ? -4.246 -23.562 1.038 1 95.19 184 LYS B CA 1
ATOM 3060 C C . LYS B 1 184 ? -3.318 -24.656 0.507 1 95.19 184 LYS B C 1
ATOM 3062 O O . LYS B 1 184 ? -3.77 -25.594 -0.146 1 95.19 184 LYS B O 1
ATOM 3067 N N . VAL B 1 185 ? -2.035 -24.469 0.792 1 95.44 185 VAL B N 1
ATOM 3068 C CA . VAL B 1 185 ? -1.044 -25.438 0.341 1 95.44 185 VAL B CA 1
ATOM 3069 C C . VAL B 1 185 ? -1.355 -26.812 0.935 1 95.44 185 VAL B C 1
ATOM 3071 O O . VAL B 1 185 ? -1.27 -27.828 0.243 1 95.44 185 VAL B O 1
ATOM 3074 N N . ARG B 1 186 ? -1.709 -26.875 2.17 1 93.44 186 ARG B N 1
ATOM 3075 C CA . ARG B 1 186 ? -2.076 -28.125 2.826 1 93.44 186 ARG B CA 1
ATOM 3076 C C . ARG B 1 186 ? -3.293 -28.75 2.158 1 93.44 186 ARG B C 1
ATOM 3078 O O . ARG B 1 186 ? -3.334 -29.969 1.951 1 93.44 186 ARG B O 1
ATOM 3085 N N . LYS B 1 187 ? -4.238 -27.953 1.822 1 92.88 187 LYS B N 1
ATOM 3086 C CA . LYS B 1 187 ? -5.441 -28.438 1.153 1 92.88 187 LYS B CA 1
ATOM 3087 C C . LYS B 1 187 ? -5.121 -28.969 -0.244 1 92.88 187 LYS B C 1
ATOM 3089 O O . LYS B 1 187 ? -5.645 -30 -0.663 1 92.88 187 LYS B O 1
ATOM 3094 N N . ASP B 1 188 ? -4.23 -28.25 -0.901 1 92.56 188 ASP B N 1
ATOM 3095 C CA . ASP B 1 188 ? -3.84 -28.641 -2.25 1 92.56 188 ASP B CA 1
ATOM 3096 C C . ASP B 1 188 ? -3.117 -30 -2.242 1 92.56 188 ASP B C 1
ATOM 3098 O O . ASP B 1 188 ? -3.295 -30.797 -3.152 1 92.56 188 ASP B O 1
ATOM 3102 N N . LYS B 1 189 ? -2.314 -30.188 -1.275 1 90.19 189 LYS B N 1
ATOM 3103 C CA . LYS B 1 189 ? -1.579 -31.438 -1.145 1 90.19 189 LYS B CA 1
ATOM 3104 C C . LYS B 1 189 ? -2.531 -32.625 -1.046 1 90.19 189 LYS B C 1
ATOM 3106 O O . LYS B 1 189 ? -2.213 -33.719 -1.508 1 90.19 189 LYS B O 1
ATOM 3111 N N . LYS B 1 190 ? -3.688 -32.438 -0.523 1 87.19 190 LYS B N 1
ATOM 3112 C CA . LYS B 1 190 ? -4.641 -33.531 -0.288 1 87.19 190 LYS B CA 1
ATOM 3113 C C . LYS B 1 190 ? -5.461 -33.812 -1.542 1 87.19 190 LYS B C 1
ATOM 3115 O O . LYS B 1 190 ? -6.094 -34.875 -1.644 1 87.19 190 LYS B O 1
ATOM 3120 N N . LYS B 1 191 ? -5.477 -32.875 -2.395 1 82.06 191 LYS B N 1
ATOM 3121 C CA . LYS B 1 191 ? -6.223 -33.094 -3.635 1 82.06 191 LYS B CA 1
ATOM 3122 C C . LYS B 1 191 ? -5.402 -33.875 -4.641 1 82.06 191 LYS B C 1
ATOM 3124 O O . LYS B 1 191 ? -5.934 -34.781 -5.312 1 82.06 191 LYS B O 1
#

Organism: Mytilus edulis (NCBI:txid6550)

Nearest PDB structures (foldseek):
  2zf3-assembly2_C  TM=3.665E-01  e=2.222E+00  Chromobacterium violaceum